Protein AF-A0A7S2AKV3-F1 (afdb_monomer_lite)

Structure (mmCIF, N/CA/C/O backbone):
data_AF-A0A7S2AKV3-F1
#
_entry.id   AF-A0A7S2AKV3-F1
#
loop_
_atom_site.group_PDB
_atom_site.id
_atom_site.type_symbol
_atom_site.label_atom_id
_atom_site.label_alt_id
_atom_site.label_comp_id
_atom_site.label_asym_id
_atom_site.label_entity_id
_atom_site.label_seq_id
_atom_site.pdbx_PDB_ins_code
_atom_site.Cartn_x
_atom_site.Cartn_y
_atom_site.Cartn_z
_atom_site.occupancy
_atom_site.B_iso_or_equiv
_atom_site.auth_seq_id
_atom_site.auth_comp_id
_atom_site.auth_asym_id
_atom_site.auth_atom_id
_atom_site.pdbx_PDB_model_num
ATOM 1 N N . GLY A 1 1 ? -30.393 -14.200 12.959 1.00 29.83 1 GLY A N 1
ATOM 2 C CA . GLY A 1 1 ? -29.535 -14.278 11.764 1.00 29.83 1 GLY A CA 1
ATOM 3 C C . GLY A 1 1 ? -29.303 -12.855 11.364 1.00 29.83 1 GLY A C 1
ATOM 4 O O . GLY A 1 1 ? -30.108 -12.292 10.634 1.00 29.83 1 GLY A O 1
ATOM 5 N N . ASP A 1 2 ? -28.315 -12.241 11.998 1.00 27.44 2 ASP A N 1
ATOM 6 C CA . ASP A 1 2 ? -28.336 -10.799 12.207 1.00 27.44 2 ASP A CA 1
ATOM 7 C C . ASP A 1 2 ? -27.521 -10.150 11.097 1.00 27.44 2 ASP A C 1
ATOM 9 O O . ASP A 1 2 ? -26.295 -10.079 11.138 1.00 27.44 2 ASP A O 1
ATOM 13 N N . GLY A 1 3 ? -28.226 -9.769 10.034 1.00 29.19 3 GLY A N 1
ATOM 14 C CA . GLY A 1 3 ? -27.645 -9.025 8.929 1.00 29.19 3 GLY A CA 1
ATOM 15 C C . GLY A 1 3 ? -27.226 -7.636 9.400 1.00 29.19 3 GLY A C 1
ATOM 16 O O . GLY A 1 3 ? -28.046 -6.863 9.894 1.00 29.19 3 GLY A O 1
ATOM 17 N N . PHE A 1 4 ? -25.949 -7.306 9.221 1.00 36.12 4 PHE A N 1
ATOM 18 C CA . PHE A 1 4 ? -25.453 -5.950 9.422 1.00 36.12 4 PHE A CA 1
ATOM 19 C C . PHE A 1 4 ? -25.956 -5.057 8.286 1.00 36.12 4 PHE A C 1
ATOM 21 O O . PHE A 1 4 ? -25.618 -5.265 7.119 1.00 36.12 4 PHE A O 1
ATOM 28 N N . PHE A 1 5 ? -26.762 -4.052 8.624 1.00 37.47 5 PHE A N 1
ATOM 29 C CA . PHE A 1 5 ? -27.163 -3.019 7.676 1.00 37.47 5 PHE A CA 1
ATOM 30 C C . PHE A 1 5 ? -26.009 -2.039 7.488 1.00 37.47 5 PHE A C 1
ATOM 32 O O . PHE A 1 5 ? -25.690 -1.248 8.375 1.00 37.47 5 PHE A O 1
ATOM 39 N N . LEU A 1 6 ? -25.369 -2.100 6.319 1.00 41.84 6 LEU A N 1
ATOM 40 C CA . LEU A 1 6 ? -24.382 -1.104 5.932 1.00 41.84 6 LEU A CA 1
ATOM 41 C C . LEU A 1 6 ? -25.087 0.224 5.609 1.00 41.84 6 LEU A C 1
ATOM 43 O O . LEU A 1 6 ? -26.059 0.234 4.850 1.00 41.84 6 LEU A O 1
ATOM 47 N N . PRO A 1 7 ? -24.591 1.356 6.125 1.00 46.69 7 PRO A N 1
ATOM 48 C CA . PRO A 1 7 ? -25.111 2.675 5.787 1.00 46.69 7 PRO A CA 1
ATOM 49 C C . PRO A 1 7 ? -25.033 2.937 4.281 1.00 46.69 7 PRO A C 1
ATOM 51 O O . PRO A 1 7 ? -24.057 2.564 3.625 1.00 46.69 7 PRO A O 1
ATOM 54 N N . HIS A 1 8 ? -26.031 3.637 3.738 1.00 41.16 8 HIS A N 1
ATOM 55 C CA . HIS A 1 8 ? -26.128 3.953 2.307 1.00 41.16 8 HIS A CA 1
ATOM 56 C C . HIS A 1 8 ? -24.866 4.612 1.731 1.00 41.16 8 HIS A C 1
ATOM 58 O O . HIS A 1 8 ? -24.513 4.344 0.587 1.00 41.16 8 HIS A O 1
ATOM 64 N N . THR A 1 9 ? -24.144 5.405 2.523 1.00 42.03 9 THR A N 1
ATOM 65 C CA . THR A 1 9 ? -22.866 6.020 2.135 1.00 42.03 9 THR A CA 1
ATOM 66 C C . THR A 1 9 ? -21.779 4.977 1.878 1.00 42.03 9 THR A C 1
ATOM 68 O O . THR A 1 9 ? -21.017 5.098 0.927 1.00 42.03 9 THR A O 1
ATOM 71 N N . LEU A 1 10 ? -21.730 3.916 2.687 1.00 46.97 10 LEU A N 1
ATOM 72 C CA . LEU A 1 10 ? -20.757 2.834 2.551 1.00 46.97 10 LEU A CA 1
ATOM 73 C C . LEU A 1 10 ? -21.112 1.927 1.368 1.00 46.97 10 LEU A C 1
ATOM 75 O O . LEU A 1 10 ? -20.237 1.544 0.599 1.00 46.97 10 LEU A O 1
ATOM 79 N N . LEU A 1 11 ? -22.407 1.691 1.137 1.00 50.41 11 LEU A N 1
ATOM 80 C CA . LEU A 1 11 ? -22.891 1.044 -0.086 1.00 50.41 11 LEU A CA 1
ATOM 81 C C . LEU A 1 11 ? -22.591 1.875 -1.338 1.00 50.41 11 LEU A C 1
ATOM 83 O O . LEU A 1 11 ? -22.220 1.307 -2.358 1.00 50.41 11 LEU A O 1
ATOM 87 N N . ALA A 1 12 ? -22.705 3.202 -1.273 1.00 46.72 12 ALA A N 1
ATOM 88 C CA . ALA A 1 12 ? -22.347 4.089 -2.376 1.00 46.72 12 ALA A CA 1
ATOM 89 C C . ALA A 1 12 ? -20.839 4.041 -2.679 1.00 46.72 12 ALA A C 1
ATOM 91 O O . ALA A 1 12 ? -20.464 3.963 -3.843 1.00 46.72 12 ALA A O 1
ATOM 92 N N . ILE A 1 13 ? -19.979 3.987 -1.655 1.00 48.53 13 ILE A N 1
ATOM 93 C CA . ILE A 1 13 ? -18.521 3.806 -1.809 1.00 48.53 13 ILE A CA 1
ATOM 94 C C . ILE A 1 13 ? -18.192 2.457 -2.453 1.00 48.53 13 ILE A C 1
ATOM 96 O O . ILE A 1 13 ? -17.358 2.387 -3.353 1.00 48.53 13 ILE A O 1
ATOM 100 N N . LEU A 1 14 ? -18.874 1.389 -2.033 1.00 48.50 14 LEU A N 1
ATOM 101 C CA . LEU A 1 14 ? -18.713 0.060 -2.623 1.00 48.50 14 LEU A CA 1
ATOM 102 C C . LEU A 1 14 ? -19.221 -0.001 -4.079 1.00 48.50 14 LEU A C 1
ATOM 104 O O . LEU A 1 14 ? -18.640 -0.729 -4.888 1.00 48.50 14 LEU A O 1
ATOM 108 N N . ARG A 1 15 ? -20.265 0.778 -4.415 1.00 48.47 15 ARG A N 1
ATOM 109 C CA . ARG A 1 15 ? -20.930 0.828 -5.733 1.00 48.47 15 ARG A CA 1
ATOM 110 C C . ARG A 1 15 ? -20.316 1.809 -6.738 1.00 48.47 15 ARG A C 1
ATOM 112 O O . ARG A 1 15 ? -20.500 1.594 -7.929 1.00 48.47 15 ARG A O 1
ATOM 119 N N . ALA A 1 16 ? -19.583 2.841 -6.317 1.00 43.75 16 ALA A N 1
ATOM 120 C CA . ALA A 1 16 ? -19.085 3.910 -7.198 1.00 43.75 16 ALA A CA 1
ATOM 121 C C . ALA A 1 16 ? -18.021 3.482 -8.238 1.00 43.75 16 ALA A C 1
ATOM 123 O O . ALA A 1 16 ? -17.592 4.303 -9.038 1.00 43.75 16 ALA A O 1
ATOM 124 N N . GLU A 1 17 ? -17.604 2.213 -8.270 1.00 43.56 17 GLU A N 1
ATOM 125 C CA . GLU A 1 17 ? -16.807 1.642 -9.373 1.00 43.56 17 GLU A CA 1
ATOM 126 C C . GLU A 1 17 ? -17.568 0.545 -10.151 1.00 43.56 17 GLU A C 1
ATOM 128 O O . GLU A 1 17 ? -16.967 -0.185 -10.932 1.00 43.56 17 GLU A O 1
ATOM 133 N N . SER A 1 18 ? -18.886 0.411 -9.961 1.00 39.69 18 SER A N 1
ATOM 134 C CA . SER A 1 18 ? -19.754 -0.472 -10.754 1.00 39.69 18 SER A CA 1
ATOM 135 C C . SER A 1 18 ? -20.284 0.240 -12.004 1.00 39.69 18 SER A C 1
ATOM 137 O O . SER A 1 18 ? -21.472 0.181 -12.307 1.00 39.69 18 SER A O 1
ATOM 139 N N . GLU A 1 19 ? -19.415 0.898 -12.769 1.00 36.44 19 GLU A N 1
ATOM 140 C CA . GLU A 1 19 ? -19.727 1.278 -14.155 1.00 36.44 19 GLU A CA 1
ATOM 141 C C . GLU A 1 19 ? -19.485 0.084 -15.092 1.00 36.44 19 GLU A C 1
ATOM 143 O O . GLU A 1 19 ? -18.739 0.158 -16.061 1.00 36.44 19 GLU A O 1
ATOM 148 N N . CYS A 1 20 ? -20.084 -1.065 -14.773 1.00 32.03 20 CYS A N 1
ATOM 149 C CA . CYS A 1 20 ? -20.362 -2.122 -15.742 1.00 32.03 20 CYS A CA 1
ATOM 150 C C . CYS A 1 20 ? -21.344 -3.125 -15.133 1.00 32.03 20 CYS A C 1
ATOM 152 O O . CYS A 1 20 ? -20.959 -4.191 -14.666 1.00 32.03 20 CYS A O 1
ATOM 154 N N . THR A 1 21 ? -22.606 -2.720 -15.035 1.00 29.53 21 THR A N 1
ATOM 155 C CA . THR A 1 21 ? -23.819 -3.492 -15.366 1.00 29.53 21 THR A CA 1
ATOM 156 C C . THR A 1 21 ? -24.993 -2.801 -14.691 1.00 29.53 21 THR A C 1
ATOM 158 O O . THR A 1 21 ? -25.047 -2.632 -13.474 1.00 29.53 21 THR A O 1
ATOM 161 N N . ALA A 1 22 ? -25.903 -2.311 -15.528 1.00 36.09 22 ALA A N 1
ATOM 162 C CA . ALA A 1 22 ? -27.202 -1.866 -15.081 1.00 36.09 22 ALA A CA 1
ATOM 163 C C . ALA A 1 22 ? -27.956 -3.055 -14.472 1.00 36.09 22 ALA A C 1
ATOM 165 O O . ALA A 1 22 ? -27.810 -4.187 -14.929 1.00 36.09 22 ALA A O 1
ATOM 166 N N . ASP A 1 23 ? -28.799 -2.733 -13.496 1.00 33.84 23 ASP A N 1
ATOM 167 C CA . ASP A 1 23 ? -29.878 -3.578 -12.993 1.00 33.84 23 ASP A CA 1
ATOM 168 C C . ASP A 1 23 ? -29.507 -4.637 -11.939 1.00 33.84 23 ASP A C 1
ATOM 170 O O . ASP A 1 23 ? -29.510 -5.840 -12.170 1.00 33.84 23 ASP A O 1
ATOM 174 N N . ALA A 1 24 ? -29.247 -4.171 -10.715 1.00 33.16 24 ALA A N 1
ATOM 175 C CA . ALA A 1 24 ? -29.695 -4.872 -9.515 1.00 33.16 24 ALA A CA 1
ATOM 176 C C . ALA A 1 24 ? -29.670 -3.914 -8.320 1.00 33.16 24 ALA A C 1
ATOM 178 O O . ALA A 1 24 ? -28.612 -3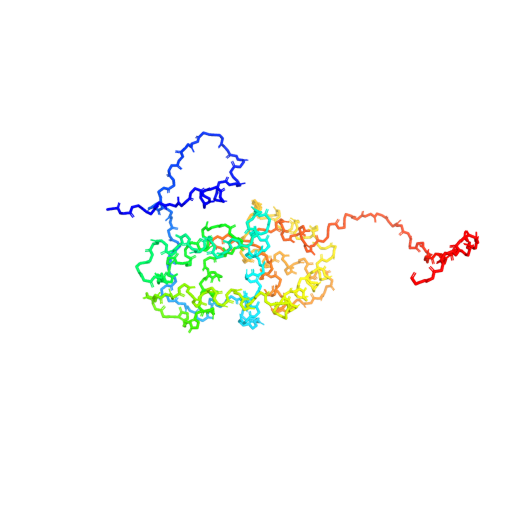.527 -7.815 1.00 33.16 24 ALA A O 1
ATOM 179 N N . ALA A 1 25 ? -30.847 -3.582 -7.793 1.00 32.16 25 ALA A N 1
ATOM 180 C CA . ALA A 1 25 ? -31.001 -3.081 -6.433 1.00 32.16 25 ALA A CA 1
ATOM 181 C C . ALA A 1 25 ? -30.651 -4.202 -5.430 1.00 32.16 25 ALA A C 1
ATOM 183 O O . ALA A 1 25 ? -31.495 -4.695 -4.689 1.00 32.16 25 ALA A O 1
ATOM 184 N N . ALA A 1 26 ? -29.393 -4.643 -5.416 1.00 36.47 26 ALA A N 1
ATOM 185 C CA . ALA A 1 26 ? -28.932 -5.688 -4.523 1.00 36.47 26 ALA A CA 1
ATOM 186 C C . ALA A 1 26 ? -28.743 -5.092 -3.126 1.00 36.47 26 ALA A C 1
ATOM 188 O O . ALA A 1 26 ? -27.851 -4.266 -2.885 1.00 36.47 26 ALA A O 1
ATOM 189 N N . ARG A 1 27 ? -29.608 -5.510 -2.197 1.00 33.44 27 ARG A N 1
ATOM 190 C CA . ARG A 1 27 ? -29.296 -5.544 -0.767 1.00 33.44 27 ARG A CA 1
ATOM 191 C C . ARG A 1 27 ? -27.952 -6.260 -0.630 1.00 33.44 27 ARG A C 1
ATOM 193 O O . ARG A 1 27 ? -27.885 -7.466 -0.832 1.00 33.44 27 ARG A O 1
ATOM 200 N N . VAL A 1 28 ? -26.884 -5.528 -0.322 1.00 36.12 28 VAL A N 1
ATOM 201 C CA . VAL A 1 28 ? -25.616 -6.151 0.068 1.00 36.12 28 VAL A CA 1
ATOM 202 C C . VAL A 1 28 ? -25.832 -6.662 1.484 1.00 36.12 28 VAL A C 1
ATOM 204 O O . VAL A 1 28 ? -25.652 -5.936 2.459 1.00 36.12 28 VAL A O 1
ATOM 207 N N . ILE A 1 29 ? -26.323 -7.892 1.590 1.00 32.22 29 ILE A N 1
ATOM 208 C CA . ILE A 1 29 ? -26.327 -8.611 2.853 1.00 32.22 29 ILE A CA 1
ATOM 209 C C . ILE A 1 29 ? -24.871 -9.033 3.072 1.00 32.22 29 ILE A C 1
ATOM 211 O O . ILE A 1 29 ? -24.321 -9.819 2.307 1.00 32.22 29 ILE A O 1
ATOM 215 N N . VAL A 1 30 ? -24.226 -8.481 4.102 1.00 37.44 30 VAL A N 1
ATOM 216 C CA . VAL A 1 30 ? -22.821 -8.763 4.472 1.00 37.44 30 VAL A CA 1
ATOM 217 C C . VAL A 1 30 ? -22.590 -10.249 4.820 1.00 37.44 30 VAL A C 1
ATOM 219 O O . VAL A 1 30 ? -21.461 -10.667 5.038 1.00 37.44 30 VAL A O 1
ATOM 222 N N . THR A 1 31 ? -23.638 -11.077 4.837 1.00 33.28 31 THR A N 1
ATOM 223 C CA . THR A 1 31 ? -23.572 -12.502 5.183 1.00 33.28 31 THR A CA 1
ATOM 224 C C . THR A 1 31 ? -22.896 -13.382 4.132 1.00 33.28 31 THR A C 1
ATOM 226 O O . THR A 1 31 ? -22.475 -14.475 4.489 1.00 33.28 31 THR A O 1
ATOM 229 N N . GLU A 1 32 ? -22.765 -12.938 2.876 1.00 32.22 32 GLU A N 1
ATOM 230 C CA . GLU A 1 32 ? -22.164 -13.753 1.799 1.00 32.22 32 GLU A CA 1
ATOM 231 C C . GLU A 1 32 ? -20.870 -13.181 1.214 1.00 32.22 32 GLU A C 1
ATOM 233 O O . GLU A 1 32 ? -20.302 -13.748 0.281 1.00 32.22 32 GLU A O 1
ATOM 238 N N . LEU A 1 33 ? -20.353 -12.081 1.769 1.00 39.38 33 LEU A N 1
ATOM 239 C CA . LEU A 1 33 ? -18.980 -11.696 1.464 1.00 39.38 33 LEU A CA 1
ATOM 240 C C . LEU A 1 33 ? -18.076 -12.766 2.081 1.00 39.38 33 LEU A C 1
ATOM 242 O O . LEU A 1 33 ? -18.148 -12.946 3.299 1.00 39.38 33 LEU A O 1
ATOM 246 N N . PRO A 1 34 ? -17.247 -13.483 1.294 1.00 39.03 34 PRO A N 1
ATOM 247 C CA . PRO A 1 34 ? -16.261 -14.382 1.863 1.00 39.03 34 PRO A CA 1
ATOM 248 C C . PRO A 1 34 ? -15.371 -13.524 2.754 1.00 39.03 34 PRO A C 1
ATOM 250 O O . PRO A 1 34 ? -14.534 -12.763 2.264 1.00 39.03 34 PRO A O 1
ATOM 253 N N . LEU A 1 35 ? -15.615 -13.578 4.068 1.00 43.16 35 LEU A N 1
ATOM 254 C CA . LEU A 1 35 ? -14.760 -12.901 5.020 1.00 43.16 35 LEU A CA 1
ATOM 255 C C . LEU A 1 35 ? -13.359 -13.452 4.759 1.00 43.16 35 LEU A C 1
ATOM 257 O O . LEU A 1 35 ? -13.196 -14.681 4.747 1.00 43.16 35 LEU A O 1
ATOM 261 N N . PRO A 1 36 ? -12.361 -12.588 4.505 1.00 46.12 36 PRO A N 1
ATOM 262 C CA . PRO A 1 36 ? -10.995 -13.060 4.408 1.00 46.12 36 PRO A CA 1
ATOM 263 C C . PRO A 1 36 ? -10.723 -13.861 5.679 1.00 46.12 36 PRO A C 1
ATOM 265 O O . PRO A 1 36 ? -11.016 -13.388 6.781 1.00 46.12 36 PRO A O 1
ATOM 268 N N . LYS A 1 37 ? -10.268 -15.112 5.519 1.00 49.81 37 LYS A N 1
ATOM 269 C CA . LYS A 1 37 ? -9.957 -15.975 6.661 1.00 49.81 37 LYS A CA 1
ATOM 270 C C . LYS A 1 37 ? -9.061 -15.165 7.585 1.00 49.81 37 LYS A C 1
ATOM 272 O O . LYS A 1 37 ? -8.001 -14.708 7.162 1.00 49.81 37 LYS A O 1
ATOM 277 N N . SER A 1 38 ? -9.531 -14.942 8.812 1.00 44.62 38 SER A N 1
ATOM 278 C CA . SER A 1 38 ? -8.739 -14.260 9.828 1.00 44.62 38 SER A CA 1
ATOM 279 C C . SER A 1 38 ? -7.383 -14.971 9.888 1.00 44.62 38 SER A C 1
ATOM 281 O O . SER A 1 38 ? -7.392 -16.203 9.975 1.00 44.62 38 SER A O 1
ATOM 283 N N . PRO A 1 39 ? -6.243 -14.264 9.801 1.00 45.78 39 PRO A N 1
ATOM 284 C CA . PRO A 1 39 ? -4.934 -14.899 9.882 1.00 45.78 39 PRO A CA 1
ATOM 285 C C . PRO A 1 39 ? -4.765 -15.435 11.308 1.00 45.78 39 PRO A C 1
ATOM 287 O O . PRO A 1 39 ? -4.348 -14.725 12.217 1.00 45.78 39 PRO A O 1
ATOM 290 N N . SER A 1 40 ? -5.196 -16.675 11.544 1.00 42.16 40 SER A N 1
ATOM 291 C CA . SER A 1 40 ? -5.247 -17.294 12.873 1.00 42.16 40 SER A CA 1
ATOM 292 C C . SER A 1 40 ? -3.873 -17.734 13.381 1.00 42.16 40 SER A C 1
ATOM 294 O O . SER A 1 40 ? -3.755 -18.186 14.513 1.00 42.16 40 SER A O 1
ATOM 296 N N . SER A 1 41 ? -2.830 -17.593 12.568 1.00 45.66 41 SER A N 1
ATOM 297 C CA . SER A 1 41 ? -1.443 -17.830 12.946 1.00 45.66 41 SER A CA 1
ATOM 298 C C . SER A 1 41 ? -0.562 -17.103 11.938 1.00 45.66 41 SER A C 1
ATOM 300 O O . SER A 1 41 ? -0.434 -17.549 10.803 1.00 45.66 41 SER A O 1
ATOM 302 N N . ARG A 1 42 ? -0.036 -15.937 12.319 1.00 49.16 42 ARG A N 1
ATOM 303 C CA . ARG A 1 42 ? 0.872 -15.168 11.466 1.00 49.16 42 ARG A CA 1
ATOM 304 C C . ARG A 1 42 ? 2.261 -15.786 11.612 1.00 49.16 42 ARG A C 1
ATOM 306 O O . ARG A 1 42 ? 2.897 -15.612 12.653 1.00 49.16 42 ARG A O 1
ATOM 313 N N . GLU A 1 43 ? 2.715 -16.539 10.614 1.00 47.06 43 GLU A N 1
ATOM 314 C CA . GLU A 1 43 ? 4.118 -16.957 10.551 1.00 47.06 43 GLU A CA 1
ATOM 315 C C . GLU A 1 43 ? 5.014 -15.704 10.400 1.00 47.06 43 GLU A C 1
ATOM 317 O O . GLU A 1 43 ? 4.600 -14.721 9.776 1.00 47.06 43 GLU A O 1
ATOM 322 N N . PRO A 1 44 ? 6.252 -15.691 10.931 1.00 42.53 44 PRO A N 1
ATOM 323 C CA . PRO A 1 44 ? 7.184 -14.559 10.796 1.00 42.53 44 PRO A CA 1
ATOM 324 C C . PRO A 1 44 ? 7.450 -14.120 9.341 1.00 42.53 44 PRO A C 1
ATOM 326 O O . PRO A 1 44 ? 7.882 -12.996 9.094 1.00 42.53 44 PRO A O 1
ATOM 329 N N . SER A 1 45 ? 7.176 -15.000 8.379 1.00 45.59 45 SER A N 1
ATOM 330 C CA . SER A 1 45 ? 7.251 -14.801 6.929 1.00 45.59 45 SER A CA 1
ATOM 331 C C . SER A 1 45 ? 6.115 -13.948 6.333 1.00 45.59 45 SER A C 1
ATOM 333 O O . SER A 1 45 ? 6.189 -13.600 5.158 1.00 45.59 45 SER A O 1
ATOM 335 N N . GLU A 1 46 ? 5.102 -13.548 7.113 1.00 67.00 46 GLU A N 1
ATOM 336 C CA . GLU A 1 46 ? 3.960 -12.719 6.667 1.00 67.00 46 GLU A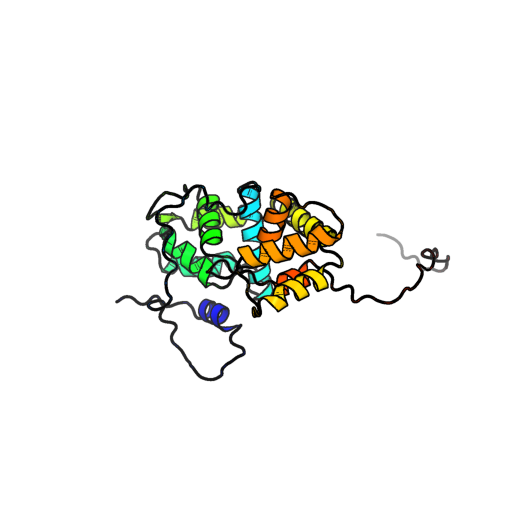 CA 1
ATOM 337 C C . GLU A 1 46 ? 4.090 -11.220 7.021 1.00 67.00 46 GLU A C 1
ATOM 339 O O . GLU A 1 46 ? 3.108 -10.459 7.012 1.00 67.00 46 GLU A O 1
ATOM 344 N N . LEU A 1 47 ? 5.300 -10.772 7.369 1.00 74.56 47 LEU A N 1
ATOM 345 C CA . LEU A 1 47 ? 5.575 -9.354 7.580 1.00 74.56 47 LEU A CA 1
ATOM 346 C C . LEU A 1 47 ? 5.442 -8.588 6.262 1.00 74.56 47 LEU A C 1
ATOM 348 O O . LEU A 1 47 ? 6.051 -8.926 5.248 1.00 74.56 47 LEU A O 1
ATOM 352 N N . ILE A 1 48 ? 4.653 -7.519 6.293 1.00 85.00 48 ILE A N 1
ATOM 353 C CA . ILE A 1 48 ? 4.484 -6.627 5.150 1.00 85.00 48 ILE A CA 1
ATOM 354 C C . ILE A 1 48 ? 5.736 -5.775 5.047 1.00 85.00 48 ILE A C 1
ATOM 356 O O . ILE A 1 48 ? 6.047 -5.047 5.988 1.00 85.00 48 ILE A O 1
ATOM 360 N N . ALA A 1 49 ? 6.409 -5.844 3.897 1.00 86.62 49 ALA A N 1
ATOM 361 C CA . ALA A 1 49 ? 7.604 -5.055 3.618 1.00 86.62 49 ALA A CA 1
ATOM 362 C C . ALA A 1 49 ? 8.676 -5.202 4.723 1.00 86.62 49 ALA A C 1
ATOM 364 O O . ALA A 1 49 ? 8.981 -4.231 5.418 1.00 86.62 49 ALA A O 1
ATOM 365 N N . PRO A 1 50 ? 9.239 -6.410 4.925 1.00 87.44 50 PRO A N 1
ATOM 366 C CA . PRO A 1 50 ? 10.109 -6.723 6.062 1.00 87.44 50 PRO A CA 1
ATOM 367 C C . PRO A 1 50 ? 11.370 -5.852 6.147 1.00 87.44 50 PRO A C 1
ATOM 369 O O . PRO A 1 50 ? 11.940 -5.707 7.227 1.00 87.44 50 PRO A O 1
ATOM 372 N N . ALA A 1 51 ? 11.812 -5.252 5.037 1.00 90.44 51 ALA A N 1
ATOM 373 C CA . ALA A 1 51 ? 12.950 -4.335 5.021 1.00 90.44 51 ALA A CA 1
ATOM 374 C C . ALA A 1 51 ? 12.584 -2.879 5.391 1.00 90.44 51 ALA A C 1
ATOM 376 O O . ALA A 1 51 ? 13.446 -1.994 5.360 1.00 90.44 51 ALA A O 1
ATOM 377 N N . VAL A 1 52 ? 11.319 -2.601 5.725 1.00 91.69 52 VAL A N 1
ATOM 378 C CA . VAL A 1 52 ? 10.803 -1.262 6.033 1.00 91.69 52 VAL A CA 1
ATOM 379 C C . VAL A 1 52 ? 10.393 -1.176 7.508 1.00 91.69 52 VAL A C 1
ATOM 381 O O . VAL A 1 52 ? 9.706 -2.065 8.010 1.00 91.69 52 VAL A O 1
ATOM 384 N N . PRO A 1 53 ? 10.771 -0.104 8.233 1.00 91.62 53 PRO A N 1
ATOM 385 C CA . PRO A 1 53 ? 10.318 0.095 9.605 1.00 91.62 53 PRO A CA 1
ATOM 386 C C . PRO A 1 53 ? 8.787 0.102 9.704 1.00 91.62 53 PRO A C 1
ATOM 388 O O . PRO A 1 53 ? 8.121 0.799 8.941 1.00 91.62 53 PRO A O 1
ATOM 391 N N . ARG A 1 54 ? 8.230 -0.615 10.688 1.00 88.94 54 ARG A N 1
ATOM 392 C CA . ARG A 1 54 ? 6.771 -0.719 10.894 1.00 88.94 54 ARG A CA 1
ATOM 393 C C . ARG A 1 54 ? 6.033 0.630 10.972 1.00 88.94 54 ARG A C 1
ATOM 395 O O . ARG A 1 54 ? 4.962 0.707 10.376 1.00 88.94 54 ARG A O 1
ATOM 402 N N . PRO A 1 55 ? 6.572 1.688 11.621 1.00 89.44 55 PRO A N 1
ATOM 403 C CA . PRO A 1 55 ? 5.947 3.012 11.584 1.00 89.44 55 PRO A CA 1
ATOM 404 C C . PRO A 1 55 ? 5.718 3.508 10.155 1.00 89.44 55 PRO A C 1
ATOM 406 O O . PRO A 1 55 ? 4.598 3.824 9.776 1.00 89.44 55 PRO A O 1
ATOM 409 N N . LEU A 1 56 ? 6.751 3.412 9.316 1.00 90.62 56 LEU A N 1
ATOM 410 C CA . LEU A 1 56 ? 6.695 3.852 7.926 1.00 90.62 56 LEU A CA 1
ATOM 411 C C . LEU A 1 56 ? 5.737 3.003 7.073 1.00 90.62 56 LEU A C 1
ATOM 413 O O . LEU A 1 56 ? 5.107 3.522 6.152 1.00 90.62 56 LEU A O 1
ATOM 417 N N . VAL A 1 57 ? 5.591 1.708 7.382 1.00 92.31 57 VAL A N 1
ATOM 418 C CA . VAL A 1 57 ? 4.566 0.844 6.766 1.00 92.31 57 VAL A CA 1
ATOM 419 C C . VAL A 1 57 ? 3.166 1.372 7.085 1.00 92.31 57 VAL A C 1
ATOM 421 O O . VAL A 1 57 ? 2.357 1.554 6.172 1.00 92.31 57 VAL A O 1
ATOM 424 N N . ALA A 1 58 ? 2.882 1.655 8.359 1.00 90.62 58 ALA A N 1
ATOM 425 C CA . ALA A 1 58 ? 1.591 2.184 8.786 1.00 90.62 58 ALA A CA 1
ATOM 426 C C . ALA A 1 58 ? 1.297 3.558 8.161 1.00 90.62 58 ALA A C 1
ATOM 428 O O . ALA A 1 58 ? 0.196 3.767 7.646 1.00 90.62 58 ALA A O 1
ATOM 429 N N . ASP A 1 59 ? 2.290 4.447 8.115 1.00 89.88 59 ASP A N 1
ATOM 430 C CA . ASP A 1 59 ? 2.160 5.776 7.512 1.00 89.88 59 ASP A CA 1
ATOM 431 C C . ASP A 1 59 ? 1.876 5.687 6.007 1.00 89.88 59 ASP A C 1
ATOM 433 O O . ASP A 1 59 ? 0.995 6.378 5.492 1.00 89.88 59 ASP A O 1
ATOM 437 N N . ALA A 1 60 ? 2.545 4.779 5.287 1.00 91.25 60 ALA A N 1
ATOM 438 C CA . ALA A 1 60 ? 2.292 4.546 3.864 1.00 91.25 60 ALA A CA 1
ATOM 439 C C . ALA A 1 60 ? 0.885 3.971 3.595 1.00 91.25 60 ALA A C 1
ATOM 441 O O . ALA A 1 60 ? 0.237 4.334 2.608 1.00 91.25 60 ALA A O 1
ATOM 442 N N . ILE A 1 61 ? 0.382 3.091 4.468 1.00 92.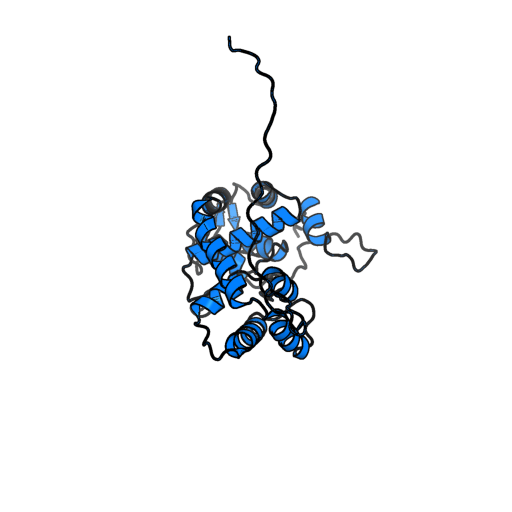50 61 ILE A N 1
ATOM 443 C CA . ILE A 1 61 ? -0.994 2.570 4.398 1.00 92.50 61 ILE A CA 1
ATOM 444 C C . ILE A 1 61 ? -1.998 3.707 4.647 1.00 92.50 61 ILE A C 1
ATOM 446 O O . ILE A 1 61 ? -2.917 3.901 3.849 1.00 92.50 61 ILE A O 1
ATOM 450 N N . LEU A 1 62 ? -1.805 4.507 5.698 1.00 88.06 62 LEU A N 1
ATOM 451 C CA . LEU A 1 62 ? -2.672 5.643 6.034 1.00 88.06 62 LEU A CA 1
ATOM 452 C C . LEU A 1 62 ? -2.678 6.717 4.948 1.00 88.06 62 LEU A C 1
ATOM 454 O O . LEU A 1 62 ? -3.730 7.268 4.628 1.00 88.06 62 LEU A O 1
ATOM 458 N N . ALA A 1 63 ? -1.524 6.980 4.343 1.00 86.69 63 ALA A N 1
ATOM 459 C CA . ALA A 1 63 ? -1.396 7.862 3.196 1.00 86.69 63 ALA A CA 1
ATOM 460 C C . ALA A 1 63 ? -2.285 7.415 2.028 1.00 86.69 63 ALA A C 1
ATOM 462 O O . ALA A 1 63 ? -3.034 8.225 1.483 1.00 86.69 63 ALA A O 1
ATOM 463 N N . ARG A 1 64 ? -2.257 6.122 1.673 1.00 87.50 64 ARG A N 1
ATOM 464 C CA . ARG A 1 64 ? -3.120 5.567 0.613 1.00 87.50 64 ARG A CA 1
ATOM 465 C C . ARG A 1 64 ? -4.601 5.667 0.972 1.00 87.50 64 ARG A C 1
ATOM 467 O O . ARG A 1 64 ? -5.392 6.112 0.142 1.00 87.50 64 ARG A O 1
ATOM 474 N N . LEU A 1 65 ? -4.965 5.334 2.213 1.00 84.12 65 LEU A N 1
ATOM 475 C CA . LEU A 1 65 ? -6.337 5.486 2.708 1.00 84.12 65 LEU A CA 1
ATOM 476 C C . LEU A 1 65 ? -6.834 6.929 2.538 1.00 84.12 65 LEU A C 1
ATOM 478 O O . LEU A 1 65 ? -7.924 7.155 2.013 1.00 84.12 65 LEU A O 1
ATOM 482 N N . ARG A 1 66 ? -6.028 7.919 2.937 1.00 79.44 66 ARG A N 1
ATOM 483 C CA . ARG A 1 66 ? -6.377 9.343 2.818 1.00 79.44 66 ARG A CA 1
ATOM 484 C C . ARG A 1 66 ? -6.499 9.805 1.379 1.00 79.44 66 ARG A C 1
ATOM 486 O O . ARG A 1 66 ? -7.471 10.492 1.064 1.00 79.44 66 ARG A O 1
ATOM 493 N N . ASP A 1 67 ? -5.559 9.429 0.519 1.00 79.50 67 ASP A N 1
ATOM 494 C CA . ASP A 1 67 ? -5.608 9.767 -0.905 1.00 79.50 67 ASP A CA 1
ATOM 495 C C . ASP A 1 67 ? -6.883 9.207 -1.543 1.00 79.50 67 ASP A C 1
ATOM 497 O O . ASP A 1 67 ? -7.552 9.889 -2.323 1.00 79.50 67 ASP A O 1
ATOM 501 N N . ARG A 1 68 ? -7.282 7.989 -1.157 1.00 77.94 68 ARG A N 1
ATOM 502 C CA . ARG A 1 68 ? -8.483 7.346 -1.689 1.00 77.94 68 ARG A CA 1
ATOM 503 C C . ARG A 1 68 ? -9.774 7.980 -1.184 1.00 77.94 68 ARG A C 1
ATOM 505 O O . ARG A 1 68 ? -10.683 8.216 -1.977 1.00 77.94 68 ARG A O 1
ATOM 512 N N . LEU A 1 69 ? -9.851 8.304 0.103 1.00 74.44 69 LEU A N 1
ATOM 513 C CA . LEU A 1 69 ? -10.996 9.019 0.680 1.00 74.44 69 LEU A CA 1
ATOM 514 C C . LEU A 1 69 ? -11.129 10.425 0.102 1.00 74.44 69 LEU A C 1
ATOM 516 O O . LEU A 1 69 ? -12.237 10.880 -0.174 1.00 74.44 69 LEU A O 1
ATOM 520 N N . SER A 1 70 ? -9.996 11.081 -0.134 1.00 73.50 70 SER A N 1
ATOM 521 C CA . SER A 1 70 ? -9.930 12.373 -0.808 1.00 73.50 70 SER A CA 1
ATOM 522 C C . SER A 1 70 ? -10.455 12.278 -2.238 1.00 73.50 70 SER A C 1
ATOM 524 O O . SER A 1 70 ? -11.341 13.030 -2.629 1.00 73.50 70 SER A O 1
ATOM 526 N N . PHE A 1 71 ? -9.997 11.284 -3.002 1.00 72.38 71 PHE A N 1
ATOM 527 C CA . PHE A 1 71 ? -10.495 11.022 -4.352 1.00 72.38 71 PHE A CA 1
ATOM 528 C C . PHE A 1 71 ? -12.009 10.748 -4.380 1.00 72.38 71 PHE A C 1
ATOM 530 O O . PHE A 1 71 ? -12.710 11.232 -5.264 1.00 72.38 71 PHE A O 1
ATOM 537 N N . ALA A 1 72 ? -12.531 10.035 -3.380 1.00 67.62 72 ALA A N 1
ATOM 538 C CA . ALA A 1 72 ? -13.961 9.772 -3.223 1.00 67.62 72 ALA A CA 1
ATOM 539 C C . ALA A 1 72 ? -14.777 10.989 -2.732 1.00 67.62 72 ALA A C 1
ATOM 541 O O . ALA A 1 72 ? -15.977 10.858 -2.500 1.00 67.62 72 ALA A O 1
ATOM 542 N N . LYS A 1 73 ? -14.154 12.167 -2.557 1.00 68.94 73 LYS A N 1
ATOM 543 C CA . LYS A 1 73 ? -14.758 13.384 -1.977 1.00 68.94 73 LYS A CA 1
ATOM 544 C C . LYS A 1 73 ? -15.321 13.171 -0.565 1.00 68.94 73 LYS A C 1
ATOM 546 O O . LYS A 1 73 ? -16.252 13.848 -0.138 1.00 68.94 73 LYS A O 1
ATOM 5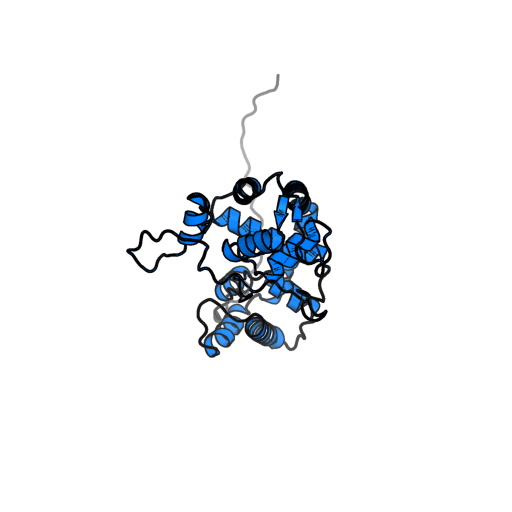51 N N . LEU A 1 74 ? -14.726 12.246 0.184 1.00 64.38 74 LEU A N 1
ATOM 552 C CA . LEU A 1 74 ? -15.053 11.928 1.578 1.00 64.38 74 LEU A CA 1
ATOM 553 C C . LEU A 1 74 ? -14.027 12.539 2.540 1.00 64.38 74 LEU A C 1
ATOM 555 O O . LEU A 1 74 ? -13.707 11.966 3.583 1.00 64.38 74 LEU A O 1
ATOM 559 N N . HIS A 1 75 ? -13.484 13.702 2.176 1.00 57.91 75 HIS A N 1
ATOM 560 C CA . HIS A 1 75 ? -12.538 14.444 3.002 1.00 57.91 75 HIS A CA 1
ATOM 561 C C . HIS A 1 75 ? -13.110 14.669 4.408 1.00 57.91 75 HIS A C 1
ATOM 563 O O . HIS A 1 75 ? -14.276 15.021 4.559 1.00 57.91 75 HIS A O 1
ATOM 569 N N . GLY A 1 76 ? -12.299 14.427 5.441 1.00 53.84 76 GLY A N 1
ATOM 570 C CA . GLY A 1 76 ? -12.721 14.578 6.839 1.00 53.84 76 GLY A CA 1
ATOM 571 C C . GLY A 1 76 ? -13.642 13.472 7.367 1.00 53.84 76 GLY A C 1
ATOM 572 O O . GLY A 1 76 ? -13.924 13.456 8.560 1.00 53.84 76 GLY A O 1
ATOM 573 N N . LYS A 1 77 ? -14.051 12.504 6.532 1.00 59.78 77 LYS A N 1
ATOM 574 C CA . LYS A 1 77 ? -15.018 11.463 6.906 1.00 59.78 77 LYS A CA 1
ATOM 575 C C . LYS A 1 77 ? -14.403 10.140 7.326 1.00 59.78 77 LYS A C 1
ATOM 577 O O . LYS A 1 77 ? -15.155 9.218 7.578 1.00 59.78 77 LYS A O 1
ATOM 582 N N . LEU A 1 78 ? -13.080 9.988 7.433 1.00 58.34 78 LEU A N 1
ATOM 583 C CA . LEU A 1 78 ? -12.517 8.752 8.003 1.00 58.34 78 LEU A CA 1
ATOM 584 C C . LEU A 1 78 ? -13.059 8.495 9.429 1.00 58.34 78 LEU A C 1
ATOM 586 O O . LEU A 1 78 ? -13.480 7.371 9.697 1.00 58.34 78 LEU A O 1
ATOM 590 N N . PRO A 1 79 ? -13.177 9.521 10.301 1.00 53.72 79 PRO A N 1
ATOM 591 C CA . PRO A 1 79 ? -13.901 9.411 11.562 1.00 53.72 79 PRO A CA 1
ATOM 592 C C . PRO A 1 79 ? -15.381 9.043 11.427 1.00 53.72 79 PRO A C 1
ATOM 594 O O . PRO A 1 79 ? -15.884 8.275 12.231 1.00 53.72 79 PRO A O 1
ATOM 597 N N . GLU A 1 80 ? -16.083 9.542 10.410 1.00 55.91 80 GLU A N 1
ATOM 598 C CA . GLU A 1 80 ? -17.507 9.244 10.182 1.00 55.91 80 GLU A CA 1
ATOM 599 C C . GLU A 1 80 ? -17.717 7.836 9.610 1.00 55.91 80 GLU A C 1
ATOM 601 O O . GLU A 1 80 ? -18.593 7.107 10.057 1.00 55.91 80 GLU A O 1
ATOM 606 N N . LEU A 1 81 ? -16.873 7.422 8.664 1.00 58.38 81 LEU A N 1
ATOM 607 C CA . LEU A 1 81 ? -16.856 6.111 8.021 1.00 58.38 81 LEU A CA 1
ATOM 608 C C . LEU A 1 81 ? -16.539 5.032 9.055 1.00 58.38 81 LEU A C 1
ATOM 610 O O . LEU A 1 81 ? -17.149 3.972 9.036 1.00 58.38 81 LEU A O 1
ATOM 614 N N . VAL A 1 82 ? -15.665 5.345 10.014 1.00 56.28 82 VAL A N 1
ATOM 615 C CA . VAL A 1 82 ? -15.399 4.482 11.166 1.00 56.28 82 VAL A CA 1
ATOM 616 C C . VAL A 1 82 ? -16.445 4.648 12.276 1.00 56.28 82 VAL A C 1
ATOM 618 O O . VAL A 1 82 ? -16.735 3.697 12.997 1.00 56.28 82 VAL A O 1
ATOM 621 N N . GLY A 1 83 ? -17.095 5.810 12.383 1.00 53.09 83 GLY A N 1
ATOM 622 C CA . GLY A 1 83 ? -18.195 6.082 13.313 1.00 53.09 83 GLY A CA 1
ATOM 623 C C . GLY A 1 83 ? -19.431 5.249 12.990 1.00 53.09 83 GLY A C 1
ATOM 624 O O . GLY A 1 83 ? -20.103 4.764 13.898 1.00 53.09 83 GLY A O 1
ATOM 625 N N . LEU A 1 84 ? -19.643 4.956 11.705 1.00 55.59 84 LEU A N 1
ATOM 626 C CA . LEU A 1 84 ? -20.590 3.945 11.237 1.00 55.59 84 LEU A CA 1
ATOM 627 C C . LEU A 1 84 ? -20.289 2.546 11.807 1.00 55.59 84 LEU A C 1
ATOM 629 O O . LEU A 1 84 ? -21.217 1.773 12.026 1.00 55.59 84 LEU A O 1
ATOM 633 N N . PHE A 1 85 ? -19.025 2.225 12.107 1.00 55.38 85 PHE A N 1
ATOM 634 C CA . PHE A 1 85 ? -18.636 0.974 12.776 1.00 55.38 85 PHE A CA 1
ATOM 635 C C . PHE A 1 85 ? -18.826 1.033 14.298 1.00 55.38 85 PHE A C 1
ATOM 637 O O . PHE A 1 85 ? -18.994 -0.006 14.930 1.00 55.38 85 PHE A O 1
ATOM 644 N N . GLY A 1 86 ? -18.878 2.235 14.884 1.00 49.84 86 GLY A N 1
ATOM 645 C CA . GLY A 1 86 ? -19.251 2.454 16.285 1.00 49.84 86 GLY A CA 1
ATOM 646 C C . GLY A 1 86 ? -20.710 2.111 16.590 1.00 49.84 86 GLY A C 1
ATOM 647 O O . GLY A 1 86 ? -21.004 1.679 17.698 1.00 49.84 86 GLY A O 1
ATOM 648 N N . ILE A 1 87 ? -21.604 2.199 15.598 1.00 49.91 87 ILE A N 1
ATOM 649 C CA . ILE A 1 87 ? -23.019 1.801 15.729 1.00 49.91 87 ILE A CA 1
ATOM 650 C C . ILE A 1 87 ? -23.157 0.281 15.965 1.00 49.91 87 ILE A C 1
ATOM 652 O O . ILE A 1 87 ? -24.128 -0.168 16.569 1.00 49.91 87 ILE A O 1
ATOM 656 N N . ALA A 1 88 ? -22.169 -0.520 15.548 1.00 46.97 88 ALA A N 1
ATOM 657 C CA . ALA A 1 88 ? -22.170 -1.975 15.714 1.00 46.97 88 ALA A CA 1
ATOM 658 C C . ALA A 1 88 ? -21.550 -2.461 17.042 1.00 46.97 88 ALA A C 1
ATOM 660 O O . ALA A 1 88 ? -21.732 -3.621 17.413 1.00 46.97 88 ALA A O 1
ATOM 661 N N . GLY A 1 89 ? -20.818 -1.604 17.762 1.00 51.22 89 GLY A N 1
ATOM 662 C CA . GLY A 1 89 ? -20.122 -1.962 18.997 1.00 51.22 89 GLY A CA 1
ATOM 663 C C . GLY A 1 89 ? -20.857 -1.464 20.236 1.00 51.22 89 GLY A C 1
ATOM 664 O O . GLY A 1 89 ? -20.898 -0.259 20.484 1.00 51.22 89 GLY A O 1
ATOM 665 N N . ARG A 1 90 ? -21.375 -2.374 21.073 1.00 52.16 90 ARG A N 1
ATOM 666 C CA . ARG A 1 90 ? -21.734 -2.009 22.454 1.00 52.16 90 ARG A CA 1
ATOM 667 C C . ARG A 1 90 ? -20.460 -1.448 23.113 1.00 52.16 90 ARG A C 1
ATOM 669 O O . ARG A 1 90 ? -19.421 -2.097 23.075 1.00 52.16 90 ARG A O 1
ATOM 676 N N . GLU A 1 91 ? -20.526 -0.224 23.641 1.00 63.59 91 GLU A N 1
ATOM 677 C CA . GLU A 1 91 ? -19.434 0.449 24.380 1.00 63.59 91 GLU A CA 1
ATOM 678 C C . GLU A 1 91 ? -18.251 1.001 23.549 1.00 63.59 91 GLU A C 1
ATOM 680 O O . GLU A 1 91 ? -17.190 1.298 24.098 1.00 63.59 91 GLU A O 1
ATOM 685 N N . GLY A 1 92 ? -18.397 1.192 22.230 1.00 70.81 92 GLY A N 1
ATOM 686 C CA . GLY A 1 92 ? -17.344 1.836 21.419 1.00 70.81 92 GLY A CA 1
ATOM 687 C C . GLY A 1 92 ? -16.100 0.965 21.191 1.00 70.81 92 GLY A C 1
ATOM 688 O O . GLY A 1 92 ? -15.014 1.473 20.880 1.00 70.81 92 GLY A O 1
ATOM 689 N N . THR A 1 93 ? -16.262 -0.351 21.332 1.00 77.31 93 THR A N 1
ATOM 690 C CA . THR A 1 93 ? -15.259 -1.361 20.989 1.00 77.31 93 THR A CA 1
ATOM 691 C C . THR A 1 93 ? -15.720 -2.202 19.800 1.00 77.31 93 THR A C 1
ATOM 693 O O . THR A 1 93 ? -16.913 -2.427 19.609 1.00 77.31 93 THR A O 1
ATOM 696 N N . VAL A 1 94 ? -14.775 -2.655 18.975 1.00 78.62 94 VAL A N 1
ATOM 697 C CA . VAL A 1 94 ? -15.030 -3.512 17.807 1.00 78.62 94 VAL A CA 1
ATOM 698 C C . VAL A 1 94 ? -13.987 -4.622 17.779 1.00 78.62 94 VAL A C 1
ATOM 700 O O . VAL A 1 94 ? -12.811 -4.375 18.044 1.00 78.62 94 VAL A O 1
ATOM 703 N N . ARG A 1 95 ? -14.391 -5.855 17.458 1.00 80.31 95 ARG A N 1
ATOM 704 C CA . ARG A 1 95 ? -13.438 -6.962 17.298 1.00 80.31 95 ARG A CA 1
ATOM 705 C C . ARG A 1 95 ? -12.469 -6.666 16.153 1.00 80.31 95 ARG A C 1
ATOM 707 O O . ARG A 1 95 ? -12.878 -6.208 15.085 1.00 80.31 95 ARG A O 1
ATOM 714 N N . ARG A 1 96 ? -11.183 -6.951 16.358 1.00 84.12 96 ARG A N 1
ATOM 715 C CA . ARG A 1 96 ? -10.103 -6.697 15.392 1.00 84.12 96 ARG A CA 1
ATOM 716 C C . ARG A 1 96 ? -10.420 -7.267 14.012 1.00 84.12 96 ARG A C 1
ATOM 718 O O . ARG A 1 96 ? -10.322 -6.546 13.029 1.00 84.12 96 ARG A O 1
ATOM 725 N N . ASN A 1 97 ? -10.842 -8.527 13.935 1.00 81.31 97 ASN A N 1
ATOM 726 C CA . ASN A 1 97 ? -11.170 -9.196 12.672 1.00 81.31 97 ASN A CA 1
ATOM 727 C C . ASN A 1 97 ? -12.300 -8.495 11.896 1.00 81.31 97 ASN A C 1
ATOM 729 O O . ASN A 1 97 ? -12.235 -8.396 10.670 1.00 81.31 97 ASN A O 1
ATOM 733 N N . VAL A 1 98 ? -13.305 -7.970 12.600 1.00 80.75 98 VAL A N 1
ATOM 734 C CA . VAL A 1 98 ? -14.399 -7.194 12.009 1.00 80.75 98 VAL A CA 1
ATOM 735 C C . VAL A 1 98 ? -13.856 -5.886 11.442 1.00 80.75 98 VAL A C 1
ATOM 737 O O . VAL A 1 98 ? -14.092 -5.589 10.274 1.00 80.75 98 VAL A O 1
ATOM 740 N N . LEU A 1 99 ? -13.063 -5.145 12.223 1.00 81.31 99 LEU A N 1
ATOM 741 C CA . LEU A 1 99 ? -12.457 -3.888 11.774 1.00 81.31 99 LEU A CA 1
ATOM 742 C C . LEU A 1 99 ? -11.534 -4.091 10.558 1.00 81.31 99 LEU A C 1
ATOM 744 O O . LEU A 1 99 ? -11.620 -3.340 9.590 1.00 81.31 99 LEU A O 1
ATOM 748 N N . VAL A 1 100 ? -10.702 -5.134 10.571 1.00 85.00 100 VAL A N 1
ATOM 749 C CA . VAL A 1 100 ? -9.816 -5.505 9.454 1.00 85.00 100 VAL A CA 1
ATOM 750 C C . VAL A 1 100 ? -10.613 -5.841 8.198 1.00 85.00 100 VAL A C 1
ATOM 752 O O . VAL A 1 100 ? -10.322 -5.312 7.126 1.00 85.00 100 VAL A O 1
ATOM 755 N N . SER A 1 101 ? -11.641 -6.683 8.330 1.00 81.38 101 SER A N 1
ATOM 756 C CA . SER A 1 101 ? -12.486 -7.089 7.201 1.00 81.38 101 SER A CA 1
ATOM 757 C C . SER A 1 101 ? -13.166 -5.884 6.570 1.00 81.38 101 SER A C 1
ATOM 759 O O . SER A 1 101 ? -13.167 -5.726 5.355 1.00 81.38 101 SER A O 1
ATOM 761 N N . ILE A 1 102 ? -13.685 -4.988 7.400 1.00 78.56 102 ILE A N 1
ATOM 762 C CA . ILE A 1 102 ? -14.309 -3.748 6.961 1.00 78.56 102 ILE A CA 1
ATOM 763 C C . ILE A 1 102 ? -13.321 -2.868 6.189 1.00 78.56 102 ILE A C 1
ATOM 765 O O . ILE A 1 102 ? -13.629 -2.435 5.081 1.00 78.56 102 ILE A O 1
ATOM 769 N N . LEU A 1 103 ? -12.135 -2.615 6.747 1.00 82.38 103 LEU A N 1
ATOM 770 C CA . LEU A 1 103 ? -11.117 -1.770 6.120 1.00 82.38 103 LEU A CA 1
ATOM 771 C C . LEU A 1 103 ? -10.652 -2.337 4.770 1.00 82.38 103 LEU A C 1
ATOM 773 O O . LEU A 1 103 ? -10.521 -1.589 3.801 1.00 82.38 103 LEU A O 1
ATOM 777 N N . ALA A 1 104 ? -10.461 -3.655 4.693 1.00 83.19 104 ALA A N 1
ATOM 778 C CA . ALA A 1 104 ? -10.062 -4.348 3.471 1.00 83.19 104 ALA A CA 1
ATOM 779 C C . ALA A 1 104 ? -11.172 -4.356 2.407 1.00 83.19 104 ALA A C 1
ATOM 781 O O . ALA A 1 104 ? -10.906 -4.191 1.216 1.00 83.19 104 ALA A O 1
ATOM 782 N N . LEU A 1 105 ? -12.429 -4.537 2.823 1.00 79.50 105 LEU A N 1
ATOM 783 C CA . LEU A 1 105 ? -13.576 -4.617 1.917 1.00 79.50 105 LEU A CA 1
ATOM 784 C C . LEU A 1 105 ? -14.098 -3.247 1.484 1.00 79.50 105 LEU A C 1
ATOM 786 O O . LEU A 1 105 ? -14.716 -3.151 0.430 1.00 79.50 105 LEU A O 1
ATOM 790 N N . ALA A 1 106 ? -13.797 -2.174 2.219 1.00 73.00 106 ALA A N 1
ATOM 791 C CA . ALA A 1 106 ? -14.197 -0.806 1.885 1.00 73.00 106 ALA A CA 1
ATOM 792 C C . ALA A 1 106 ? -13.507 -0.231 0.625 1.00 73.00 106 ALA A C 1
ATOM 794 O O . ALA A 1 106 ? -13.692 0.944 0.309 1.00 73.00 106 ALA A O 1
ATOM 795 N N . ARG A 1 107 ? -12.724 -1.041 -0.110 1.00 75.12 107 ARG A N 1
ATOM 796 C CA . ARG A 1 107 ? -12.033 -0.672 -1.364 1.00 75.12 107 ARG A CA 1
ATOM 797 C C . ARG A 1 107 ? -11.164 0.582 -1.219 1.00 75.12 107 ARG A C 1
ATOM 799 O O . ARG A 1 107 ? -11.023 1.380 -2.148 1.00 75.12 107 ARG A O 1
ATOM 806 N N . LEU A 1 108 ? -10.547 0.744 -0.051 1.00 79.88 108 LEU A N 1
ATOM 807 C CA . LEU A 1 108 ? -9.735 1.914 0.284 1.00 79.88 108 LEU A CA 1
ATOM 808 C C . LEU A 1 108 ? -8.282 1.812 -0.225 1.00 79.88 108 LEU A C 1
ATOM 810 O O . LEU A 1 108 ? -7.434 2.608 0.167 1.00 79.88 108 LEU A O 1
ATOM 814 N N . GLY A 1 109 ? -7.994 0.848 -1.106 1.00 86.00 109 GLY A N 1
ATOM 815 C CA . GLY A 1 109 ? -6.664 0.639 -1.683 1.00 86.00 109 GLY A CA 1
ATOM 816 C C . GLY A 1 109 ? -5.688 -0.091 -0.759 1.00 86.00 109 GLY A C 1
ATOM 817 O O . GLY A 1 109 ? -4.478 0.046 -0.947 1.00 86.00 109 GLY A O 1
ATOM 818 N N . ILE A 1 110 ? -6.203 -0.839 0.223 1.00 90.62 110 ILE A N 1
ATOM 819 C CA . ILE A 1 110 ? -5.418 -1.629 1.173 1.00 90.62 110 ILE A CA 1
ATOM 820 C C . ILE A 1 110 ? -5.941 -3.069 1.246 1.00 90.62 110 ILE A C 1
ATOM 822 O O . ILE A 1 110 ? -7.136 -3.326 1.090 1.00 90.62 110 ILE A O 1
ATOM 826 N N . SER A 1 111 ? -5.035 -4.002 1.503 1.00 92.25 111 SER A N 1
ATOM 827 C CA . SER A 1 111 ? -5.326 -5.429 1.673 1.00 92.25 111 SER A CA 1
ATOM 828 C C . SER A 1 111 ? -5.735 -5.800 3.095 1.00 92.25 111 SER A C 1
ATOM 830 O O . SER A 1 111 ? -5.537 -5.025 4.029 1.00 92.25 111 SER A O 1
ATOM 832 N N . ALA A 1 112 ? -6.270 -7.012 3.283 1.00 89.50 112 ALA A N 1
ATOM 833 C CA . ALA A 1 112 ? -6.595 -7.527 4.615 1.00 89.50 112 ALA A CA 1
ATOM 834 C C . ALA A 1 112 ? -5.367 -7.603 5.534 1.00 89.50 112 ALA A C 1
ATOM 836 O O . ALA A 1 112 ? -5.458 -7.235 6.703 1.00 89.50 112 ALA A O 1
ATOM 837 N N . LEU A 1 113 ? -4.206 -7.997 5.001 1.00 89.81 113 LEU A N 1
ATOM 838 C CA . LEU A 1 113 ? -2.957 -8.011 5.764 1.00 89.81 113 LEU A CA 1
ATOM 839 C C . LEU A 1 113 ? -2.530 -6.592 6.162 1.00 89.81 113 LEU A C 1
ATOM 841 O O . LEU A 1 113 ? -2.147 -6.363 7.305 1.00 89.81 113 LEU A O 1
ATOM 845 N N . GLU A 1 114 ? -2.618 -5.624 5.245 1.00 92.69 114 GLU A N 1
ATOM 846 C CA . GLU A 1 114 ? -2.278 -4.222 5.533 1.00 92.69 114 GLU A CA 1
ATOM 847 C C . GLU A 1 114 ? -3.236 -3.595 6.548 1.00 92.69 114 GLU A C 1
ATOM 849 O O . GLU A 1 114 ? -2.797 -2.878 7.445 1.00 92.69 114 GLU A O 1
ATOM 854 N N . ALA A 1 115 ? -4.531 -3.892 6.443 1.00 90.12 115 ALA A N 1
ATOM 855 C CA . ALA A 1 115 ? -5.526 -3.471 7.420 1.00 90.12 115 ALA A CA 1
ATOM 856 C C . ALA A 1 115 ? -5.223 -4.050 8.809 1.00 90.12 115 ALA A C 1
ATOM 858 O O . ALA A 1 115 ? -5.292 -3.330 9.803 1.00 90.12 115 ALA A O 1
ATOM 859 N N . ASP A 1 116 ? -4.847 -5.325 8.878 1.00 88.88 116 ASP A N 1
ATOM 860 C CA . ASP A 1 116 ? -4.455 -5.982 10.122 1.00 88.88 116 ASP A CA 1
ATOM 861 C C . ASP A 1 116 ? -3.205 -5.359 10.751 1.00 88.88 116 ASP A C 1
ATOM 863 O O . ASP A 1 116 ? -3.209 -5.006 11.932 1.00 88.88 116 ASP A O 1
ATOM 867 N N . GLU A 1 117 ? -2.163 -5.148 9.946 1.00 89.75 117 GLU A N 1
ATOM 868 C CA . GLU A 1 117 ? -0.928 -4.492 10.376 1.00 89.75 117 GLU A CA 1
ATOM 869 C C . GLU A 1 117 ? -1.198 -3.090 10.924 1.00 89.75 117 GLU A C 1
ATOM 871 O O . GLU A 1 117 ? -0.688 -2.725 11.987 1.00 89.75 117 GLU A O 1
ATOM 876 N N . LEU A 1 118 ? -2.050 -2.330 10.233 1.00 89.56 118 LEU A N 1
ATOM 877 C CA . LEU A 1 118 ? -2.441 -0.992 10.642 1.00 89.56 118 LEU A CA 1
ATOM 878 C C . LEU A 1 118 ? -3.190 -1.003 11.979 1.00 89.56 118 LEU A C 1
ATOM 880 O O . LEU A 1 118 ? -2.856 -0.224 12.869 1.00 89.56 118 LEU A O 1
ATOM 884 N N . VAL A 1 119 ? -4.178 -1.886 12.151 1.00 88.25 119 VAL A N 1
ATOM 885 C CA . VAL A 1 119 ? -4.938 -1.997 13.407 1.00 88.25 119 VAL A CA 1
ATOM 886 C C . VAL A 1 119 ? -4.016 -2.385 14.564 1.00 88.25 119 VAL A C 1
ATOM 888 O O . VAL A 1 11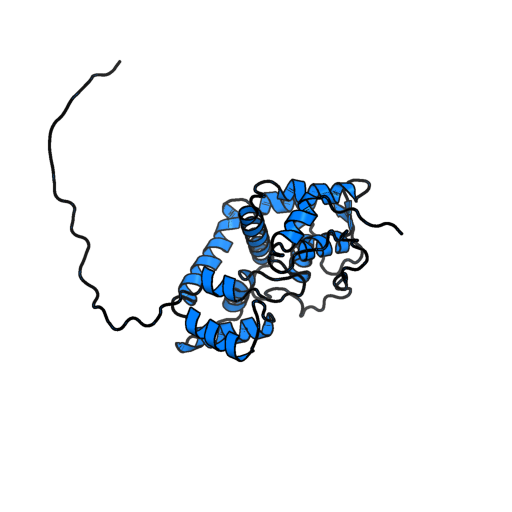9 ? -4.068 -1.765 15.627 1.00 88.25 119 VAL A O 1
ATOM 891 N N . CYS A 1 120 ? -3.126 -3.356 14.359 1.00 88.38 120 CYS A N 1
ATOM 892 C CA . CYS A 1 120 ? -2.128 -3.734 15.356 1.00 88.38 120 CYS A CA 1
ATOM 893 C C . CYS A 1 120 ? -1.223 -2.570 15.749 1.00 88.38 120 CYS A C 1
ATOM 895 O O . CYS A 1 120 ? -0.995 -2.347 16.939 1.00 88.38 120 CYS A O 1
ATOM 897 N N . TYR A 1 121 ? -0.725 -1.825 14.763 1.00 88.50 121 TYR A N 1
ATOM 898 C CA . TYR A 1 121 ? 0.159 -0.691 14.997 1.00 88.50 121 TYR A CA 1
ATOM 899 C C . TYR A 1 121 ? -0.542 0.435 15.766 1.00 88.50 121 TYR A C 1
ATOM 901 O O . TYR A 1 121 ? -0.063 0.848 16.821 1.00 88.50 121 TYR A O 1
ATOM 909 N N . LEU A 1 122 ? -1.705 0.891 15.290 1.00 84.88 122 LEU A N 1
ATOM 910 C CA . LEU A 1 122 ? -2.410 2.036 15.876 1.00 84.88 122 LEU A CA 1
ATOM 911 C C . LEU A 1 122 ? -2.948 1.757 17.281 1.00 84.88 122 LEU A C 1
ATOM 913 O O . LEU A 1 122 ? -3.050 2.674 18.094 1.00 84.88 122 LEU A O 1
ATOM 917 N N . CYS A 1 123 ? -3.289 0.504 17.573 1.00 83.38 123 CYS A N 1
ATOM 918 C CA . CYS A 1 123 ? -3.886 0.117 18.848 1.00 83.38 123 CYS A CA 1
ATOM 919 C C . CYS A 1 123 ? -2.883 -0.536 19.810 1.00 83.38 123 CYS A C 1
ATOM 921 O O . CYS A 1 123 ? -3.274 -0.961 20.894 1.00 83.38 123 CYS A O 1
ATOM 923 N N . GLY A 1 124 ? -1.603 -0.638 19.429 1.00 82.75 124 GLY A N 1
ATOM 924 C CA . GLY A 1 124 ? -0.562 -1.268 20.248 1.00 82.75 124 GLY A CA 1
ATOM 925 C C . GLY A 1 124 ? -0.801 -2.760 20.510 1.00 82.75 124 GLY A C 1
ATOM 926 O O . GLY A 1 124 ? -0.309 -3.305 21.498 1.00 82.75 124 GLY A O 1
ATOM 927 N N . VAL A 1 125 ? -1.570 -3.429 19.646 1.00 77.25 125 VAL A N 1
ATOM 928 C CA . VAL A 1 125 ? -1.936 -4.843 19.792 1.00 77.25 125 VAL A CA 1
ATOM 929 C C . VAL A 1 125 ? -0.924 -5.706 19.044 1.00 77.25 125 VAL A C 1
ATOM 931 O O . VAL A 1 125 ? -0.563 -5.428 17.900 1.00 77.25 125 VAL A O 1
ATOM 934 N N . LYS A 1 126 ? -0.464 -6.796 19.666 1.00 74.31 126 LYS A N 1
ATOM 935 C CA . LYS A 1 126 ? 0.429 -7.757 19.000 1.00 74.31 126 LYS A CA 1
ATOM 936 C C . LYS A 1 126 ? -0.319 -8.516 17.897 1.00 74.31 126 LYS A C 1
ATOM 938 O O . LYS A 1 126 ? -1.439 -8.966 18.115 1.00 74.31 126 LYS A O 1
ATOM 943 N N . ALA A 1 127 ? 0.337 -8.736 16.755 1.00 61.97 127 ALA A N 1
ATOM 944 C CA . ALA A 1 127 ? -0.256 -9.394 15.586 1.00 61.97 127 ALA A CA 1
ATOM 945 C C . ALA A 1 127 ? -0.817 -10.805 15.868 1.00 61.97 127 ALA A C 1
ATOM 947 O O . ALA A 1 127 ? -1.802 -11.195 15.248 1.00 61.97 127 ALA A O 1
ATOM 948 N N . ALA A 1 128 ? -0.264 -11.527 16.849 1.00 60.31 128 ALA A N 1
ATOM 949 C CA . ALA A 1 128 ? -0.699 -12.871 17.246 1.00 60.31 128 ALA A CA 1
ATOM 950 C C . ALA A 1 128 ? -1.797 -12.905 18.333 1.00 60.31 128 ALA A C 1
ATOM 952 O O . ALA A 1 128 ? -2.203 -13.980 18.766 1.00 60.31 128 ALA A O 1
ATOM 953 N N . ALA A 1 129 ? -2.263 -11.754 18.823 1.00 58.84 129 ALA A N 1
ATOM 954 C CA . ALA A 1 129 ? -3.338 -11.726 19.808 1.00 58.84 129 ALA A CA 1
ATOM 955 C C . ALA A 1 129 ? -4.675 -11.996 19.093 1.00 58.84 129 ALA A C 1
ATOM 957 O O . ALA A 1 129 ? -5.011 -11.254 18.174 1.00 58.84 129 ALA A O 1
ATOM 958 N N . GLY A 1 130 ? -5.377 -13.067 19.488 1.00 62.75 130 GLY A N 1
ATOM 959 C CA . GLY A 1 130 ? -6.570 -13.627 18.830 1.00 62.75 130 GLY A CA 1
ATOM 960 C C . GLY A 1 130 ? -7.780 -12.686 18.703 1.00 62.75 130 GLY A C 1
ATOM 961 O O . GLY A 1 130 ? -7.700 -11.635 18.071 1.00 62.75 130 GLY A O 1
ATOM 962 N N . ASP A 1 131 ? -8.939 -13.074 19.249 1.00 69.44 131 ASP A N 1
ATOM 963 C CA . ASP A 1 131 ? -10.173 -12.269 19.184 1.00 69.44 131 ASP A CA 1
ATOM 964 C C . ASP A 1 131 ? -10.093 -11.053 20.129 1.00 69.44 131 ASP A C 1
ATOM 966 O O . ASP A 1 131 ? -10.638 -11.041 21.231 1.00 69.44 131 ASP A O 1
ATOM 970 N N . VAL A 1 132 ? -9.306 -10.051 19.731 1.00 80.69 132 VAL A N 1
ATOM 971 C CA . VAL A 1 132 ? -9.062 -8.826 20.500 1.00 80.69 132 VAL A CA 1
ATOM 972 C C . VAL A 1 132 ? -10.106 -7.774 20.154 1.00 80.69 132 VAL A C 1
ATOM 974 O O . VAL A 1 132 ? -10.289 -7.424 18.987 1.00 80.69 132 VAL A O 1
ATOM 977 N N . CYS A 1 133 ? -10.737 -7.201 21.176 1.00 82.44 133 CYS A N 1
ATOM 978 C CA . CYS A 1 133 ? -11.544 -5.997 21.026 1.00 82.44 133 CYS A CA 1
ATOM 979 C C . CYS A 1 133 ? -10.648 -4.755 20.992 1.00 82.44 133 CYS A C 1
ATOM 981 O O . CYS A 1 133 ? -9.829 -4.524 21.880 1.00 82.44 133 CYS A O 1
ATOM 983 N N . VAL A 1 134 ? -10.838 -3.936 19.967 1.00 82.00 134 VAL A N 1
ATOM 984 C CA . VAL A 1 134 ? -10.149 -2.667 19.757 1.00 82.00 134 VAL A CA 1
ATOM 985 C C . VAL A 1 134 ? -11.070 -1.532 20.183 1.00 82.00 134 VAL A C 1
ATOM 987 O O . VAL A 1 134 ? -12.224 -1.470 19.757 1.00 82.00 134 VAL A O 1
ATOM 990 N N . LYS A 1 135 ? -10.563 -0.605 21.000 1.00 82.62 135 LYS A N 1
ATOM 991 C CA . LYS A 1 135 ? -11.263 0.649 21.296 1.00 82.62 135 LYS A CA 1
ATOM 992 C C . LYS A 1 135 ? -11.185 1.554 20.073 1.00 82.62 135 LYS A C 1
ATOM 994 O O . LYS A 1 135 ? -10.091 1.940 19.658 1.00 82.62 135 LYS A O 1
ATOM 999 N N . LEU A 1 136 ? -12.336 1.948 19.527 1.00 79.19 136 LEU A N 1
ATOM 1000 C CA . LEU A 1 136 ? -12.369 2.833 18.358 1.00 79.19 136 LEU A CA 1
ATOM 1001 C C . LEU A 1 136 ? -11.677 4.174 18.644 1.00 79.19 136 LEU A C 1
ATOM 1003 O O . LEU A 1 136 ? -10.997 4.705 17.774 1.00 79.19 136 LEU A O 1
ATOM 1007 N N . ALA A 1 137 ? -11.766 4.674 19.881 1.00 80.44 137 ALA A N 1
ATOM 1008 C CA . ALA A 1 137 ? -11.067 5.882 20.326 1.00 80.44 137 ALA A CA 1
ATOM 1009 C C . ALA A 1 137 ? -9.540 5.817 20.129 1.00 80.44 137 ALA A C 1
ATOM 1011 O O . ALA A 1 137 ? -8.932 6.808 19.723 1.00 80.44 137 ALA A O 1
ATOM 1012 N N . ASP A 1 138 ? -8.918 4.662 20.380 1.00 82.56 138 ASP A N 1
ATOM 1013 C CA . ASP A 1 138 ? -7.471 4.499 20.220 1.00 82.56 138 ASP A CA 1
ATOM 1014 C C . ASP A 1 138 ? -7.090 4.406 18.741 1.00 82.56 138 ASP A C 1
ATOM 1016 O O . ASP A 1 138 ? -6.134 5.055 18.315 1.00 82.56 138 ASP A O 1
ATOM 1020 N N . PHE A 1 139 ? -7.897 3.706 17.938 1.00 81.44 139 PHE A N 1
ATOM 1021 C CA . PHE A 1 139 ? -7.751 3.707 16.483 1.00 81.44 139 PHE A CA 1
ATOM 1022 C C . PHE A 1 139 ? -7.839 5.134 15.915 1.00 81.44 139 PHE A C 1
ATOM 1024 O O . PHE A 1 139 ? -6.962 5.548 15.159 1.00 81.44 139 PHE A O 1
ATOM 1031 N N . TYR A 1 140 ? -8.826 5.934 16.340 1.00 77.06 140 TYR A N 1
ATOM 1032 C CA . TYR A 1 140 ? -8.958 7.336 15.925 1.00 77.06 140 TYR A CA 1
ATOM 1033 C C . TYR A 1 140 ? -7.761 8.185 16.301 1.00 77.06 140 TYR A C 1
ATOM 1035 O O . TYR A 1 140 ? -7.244 8.923 15.463 1.00 77.06 140 TYR A O 1
ATOM 1043 N N . ARG A 1 141 ? -7.311 8.077 17.553 1.00 79.62 141 ARG A N 1
ATOM 1044 C CA . ARG A 1 141 ? -6.149 8.821 18.031 1.00 79.62 141 ARG A CA 1
ATOM 1045 C C . ARG A 1 141 ? -4.909 8.461 17.215 1.00 79.62 141 ARG A C 1
ATOM 1047 O O . ARG A 1 141 ? -4.145 9.351 16.853 1.00 79.62 141 ARG A O 1
ATOM 1054 N N . GLY A 1 142 ? -4.736 7.182 16.885 1.00 77.44 142 GLY A N 1
ATOM 1055 C CA . GLY A 1 142 ? -3.669 6.709 16.010 1.00 77.44 142 GLY A CA 1
ATOM 1056 C C . GLY A 1 142 ? -3.746 7.312 14.603 1.00 77.44 142 GLY A C 1
ATOM 1057 O O . GLY A 1 142 ? -2.766 7.880 14.128 1.00 77.44 142 GLY A O 1
ATOM 1058 N N . VAL A 1 143 ? -4.920 7.255 13.966 1.00 79.06 143 VAL A N 1
ATOM 1059 C CA . VAL A 1 143 ? -5.158 7.843 12.634 1.00 79.06 143 VAL A CA 1
ATOM 1060 C C . VAL A 1 143 ? -4.902 9.354 12.617 1.00 79.06 143 VAL A C 1
ATOM 1062 O O . VAL A 1 143 ? -4.363 9.867 11.637 1.00 79.06 143 VAL A O 1
ATOM 1065 N N . GLN A 1 144 ? -5.305 10.075 13.667 1.00 75.88 144 GLN A N 1
ATOM 1066 C CA . GLN A 1 144 ? -5.091 11.521 13.781 1.00 75.88 144 GLN A CA 1
ATOM 1067 C C . GLN A 1 144 ? -3.609 11.864 13.928 1.00 75.88 144 GLN A C 1
ATOM 1069 O O . GLN A 1 144 ? -3.141 12.790 13.273 1.00 75.88 144 GLN A O 1
ATOM 1074 N N . ARG A 1 145 ? -2.873 11.105 14.752 1.00 73.06 145 ARG A N 1
ATOM 1075 C CA . ARG A 1 145 ? -1.434 11.311 14.963 1.00 73.06 145 ARG A CA 1
ATOM 1076 C C . ARG A 1 145 ? -0.651 11.112 13.679 1.00 73.06 145 ARG A C 1
ATOM 1078 O O . ARG A 1 145 ? -0.030 12.061 13.234 1.00 73.06 145 ARG A O 1
ATOM 1085 N N . ALA A 1 146 ? -0.832 9.968 13.021 1.00 67.00 146 ALA A N 1
ATOM 1086 C CA . ALA A 1 146 ? -0.146 9.616 11.776 1.00 67.00 146 ALA A CA 1
ATOM 1087 C C . ALA A 1 146 ? -0.565 10.473 10.557 1.00 67.00 146 ALA A C 1
ATOM 1089 O O . ALA A 1 146 ? -0.408 10.087 9.398 1.00 67.00 146 ALA A O 1
ATOM 1090 N N . GLY A 1 147 ? -1.272 11.584 10.782 1.00 62.78 147 GLY A N 1
ATOM 1091 C CA . GLY A 1 147 ? -1.628 12.604 9.793 1.00 62.78 147 GLY A CA 1
ATOM 1092 C C . GLY A 1 147 ? -0.979 13.940 10.029 1.00 62.78 147 GLY A C 1
ATOM 1093 O O . GLY A 1 147 ? -1.331 14.897 9.340 1.00 62.78 147 GLY A O 1
ATOM 1094 N N . SER A 1 148 ? -0.044 13.997 10.971 1.00 73.44 148 SER A N 1
ATOM 1095 C CA . SER A 1 148 ? 0.801 15.158 11.130 1.00 73.44 148 SER A CA 1
ATOM 1096 C C . SER A 1 148 ? 1.633 15.385 9.851 1.00 73.44 148 SER A C 1
ATOM 1098 O O . SER A 1 148 ? 1.973 14.433 9.138 1.00 73.44 148 SER A O 1
ATOM 1100 N N . PRO A 1 149 ? 1.968 16.643 9.523 1.00 72.94 149 PRO A N 1
ATOM 1101 C CA . PRO A 1 149 ? 2.881 16.949 8.422 1.00 72.94 149 PRO A CA 1
ATOM 1102 C C . PRO A 1 149 ? 4.251 16.270 8.572 1.00 72.94 149 PRO A C 1
ATOM 1104 O O . PRO A 1 149 ? 4.887 15.943 7.570 1.00 72.94 149 PRO A O 1
ATOM 1107 N N . GLU A 1 150 ? 4.688 16.045 9.813 1.00 79.69 150 GLU A N 1
ATOM 1108 C CA . GLU A 1 150 ? 5.960 15.399 10.148 1.00 79.69 150 GLU A CA 1
ATOM 1109 C C . GLU A 1 150 ? 5.961 13.921 9.732 1.00 79.69 150 GLU A C 1
ATOM 1111 O O . GLU A 1 150 ? 6.910 13.465 9.094 1.00 79.69 150 GLU A O 1
ATOM 1116 N N . ASP A 1 151 ? 4.854 13.211 9.967 1.00 76.31 151 ASP A N 1
ATOM 1117 C CA . ASP A 1 151 ? 4.693 11.801 9.580 1.00 76.31 151 ASP A CA 1
ATOM 1118 C C . ASP A 1 151 ? 4.505 11.623 8.062 1.00 76.31 151 ASP A C 1
ATOM 1120 O O . ASP A 1 151 ? 4.763 10.559 7.496 1.00 76.31 151 ASP A O 1
ATOM 1124 N N . TRP A 1 152 ? 4.085 12.676 7.353 1.00 81.75 152 TRP A N 1
ATOM 1125 C CA . TRP A 1 152 ? 3.927 12.637 5.898 1.00 81.75 152 TRP A CA 1
ATOM 1126 C C . TRP A 1 152 ? 5.257 12.701 5.140 1.00 81.75 152 TRP A C 1
ATOM 1128 O O . TRP A 1 152 ? 5.376 12.145 4.041 1.00 81.75 152 TRP A O 1
ATOM 1138 N N . LEU A 1 153 ? 6.264 13.379 5.697 1.00 89.56 153 LEU A N 1
ATOM 1139 C CA . LEU A 1 153 ? 7.523 13.643 5.002 1.00 89.56 153 LEU A CA 1
ATOM 1140 C C . LEU A 1 153 ? 8.243 12.353 4.550 1.00 89.56 153 LEU A C 1
ATOM 1142 O O . LEU A 1 153 ? 8.605 12.280 3.369 1.00 89.56 153 LEU A O 1
ATOM 1146 N N . PRO A 1 154 ? 8.398 11.309 5.389 1.00 91.31 154 PRO A N 1
ATOM 1147 C CA . PRO A 1 154 ? 8.998 10.043 4.961 1.00 91.31 154 PRO A CA 1
ATOM 1148 C C . PRO A 1 154 ? 8.240 9.363 3.811 1.00 91.31 154 PRO A C 1
ATOM 1150 O O . PRO A 1 154 ? 8.848 8.859 2.863 1.00 91.31 154 PRO A O 1
ATOM 1153 N N . VAL A 1 155 ? 6.903 9.387 3.840 1.00 92.19 155 VAL A N 1
ATOM 1154 C CA . VAL A 1 155 ? 6.072 8.807 2.772 1.00 92.19 155 VAL A CA 1
ATOM 1155 C C . VAL A 1 155 ? 6.222 9.602 1.477 1.00 92.19 155 VAL A C 1
ATOM 1157 O O . VAL A 1 155 ? 6.328 9.026 0.391 1.00 92.19 155 VAL A O 1
ATOM 1160 N N . TRP A 1 156 ? 6.274 10.931 1.562 1.00 92.12 156 TRP A N 1
ATOM 1161 C CA . TRP A 1 156 ? 6.540 11.777 0.404 1.00 92.12 156 TRP A CA 1
ATOM 1162 C C . TRP A 1 156 ? 7.915 11.481 -0.207 1.00 92.12 156 TRP A C 1
ATOM 1164 O O . TRP A 1 156 ? 8.013 11.321 -1.424 1.00 92.12 156 TRP A O 1
ATOM 1174 N N . GLN A 1 157 ? 8.954 11.314 0.615 1.00 93.75 157 GLN A N 1
ATOM 1175 C CA . GLN A 1 157 ? 10.291 10.929 0.151 1.00 93.75 157 GLN A CA 1
ATOM 1176 C C . GLN A 1 157 ? 10.274 9.575 -0.570 1.00 93.75 157 GLN A C 1
ATOM 1178 O O . GLN A 1 157 ? 10.858 9.452 -1.647 1.00 93.75 157 GLN A O 1
ATOM 1183 N N . MET A 1 158 ? 9.541 8.581 -0.048 1.00 94.50 158 MET A N 1
ATOM 1184 C CA . MET A 1 158 ? 9.338 7.301 -0.742 1.00 94.50 158 MET A CA 1
ATOM 1185 C C . MET A 1 158 ? 8.704 7.495 -2.123 1.00 94.50 158 MET A C 1
ATOM 1187 O O . MET A 1 158 ? 9.152 6.888 -3.096 1.00 94.50 158 MET A O 1
ATOM 1191 N N . ARG A 1 159 ? 7.687 8.361 -2.237 1.00 94.88 159 ARG A N 1
ATOM 1192 C CA . ARG A 1 159 ? 7.026 8.666 -3.518 1.00 94.88 159 ARG A CA 1
ATOM 1193 C C . ARG A 1 159 ? 7.978 9.322 -4.510 1.00 94.88 159 ARG A C 1
ATOM 1195 O O . ARG A 1 159 ? 7.949 8.960 -5.684 1.00 94.88 159 ARG A O 1
ATOM 1202 N N . GLN A 1 160 ? 8.806 10.266 -4.064 1.00 94.75 160 GLN A N 1
ATOM 1203 C CA . GLN A 1 160 ? 9.792 10.915 -4.933 1.00 94.75 160 GLN A CA 1
ATOM 1204 C C . GLN A 1 160 ? 10.860 9.933 -5.404 1.00 94.75 160 GLN A C 1
ATOM 1206 O O . GLN A 1 160 ? 11.152 9.879 -6.597 1.00 94.75 160 GLN A O 1
ATOM 1211 N N . LEU A 1 161 ? 11.373 9.096 -4.500 1.00 92.50 161 LEU A N 1
ATOM 1212 C CA . LEU A 1 161 ? 12.334 8.056 -4.852 1.00 92.50 161 LEU A CA 1
ATOM 1213 C C . LEU A 1 161 ? 11.744 7.079 -5.876 1.00 92.50 161 LEU A C 1
ATOM 1215 O O . LEU A 1 161 ? 12.403 6.753 -6.860 1.00 92.50 161 LEU A O 1
ATOM 1219 N N . ALA A 1 162 ? 10.492 6.652 -5.690 1.00 94.06 162 ALA A N 1
ATOM 1220 C CA . ALA A 1 162 ? 9.802 5.794 -6.649 1.00 94.06 162 ALA A CA 1
ATOM 1221 C C . ALA A 1 162 ? 9.670 6.466 -8.025 1.00 94.06 162 ALA A C 1
ATOM 1223 O O . ALA A 1 162 ? 10.006 5.841 -9.027 1.00 94.06 162 ALA A O 1
ATOM 1224 N N . ARG A 1 163 ? 9.265 7.746 -8.083 1.00 94.50 163 ARG A N 1
ATOM 1225 C CA . ARG A 1 163 ? 9.188 8.518 -9.341 1.00 94.50 163 ARG A CA 1
ATOM 1226 C C . ARG A 1 163 ? 10.537 8.607 -10.038 1.00 94.50 163 ARG A C 1
ATOM 1228 O O . ARG A 1 163 ? 10.626 8.333 -11.225 1.00 94.50 163 ARG A O 1
ATOM 1235 N N . GLN A 1 164 ? 11.586 8.955 -9.298 1.00 92.31 164 GLN A N 1
ATOM 1236 C CA . GLN A 1 164 ? 12.935 9.074 -9.841 1.00 92.31 164 GLN A CA 1
ATOM 1237 C C . GLN A 1 164 ? 13.438 7.735 -10.387 1.00 92.31 164 GLN A C 1
ATOM 1239 O O . GLN A 1 164 ? 13.990 7.673 -11.481 1.00 92.31 164 GLN A O 1
ATOM 1244 N N . ARG A 1 165 ? 13.238 6.649 -9.633 1.00 91.75 165 ARG A N 1
ATOM 1245 C CA . ARG A 1 165 ? 13.689 5.312 -10.028 1.00 91.75 165 ARG A CA 1
ATOM 1246 C C . ARG A 1 165 ? 12.904 4.762 -11.211 1.00 91.75 165 ARG A C 1
ATOM 1248 O O . ARG A 1 165 ? 13.484 4.029 -12.001 1.00 91.75 165 ARG A O 1
ATOM 1255 N N . LEU A 1 166 ? 11.619 5.089 -11.334 1.00 92.75 166 LEU A N 1
ATOM 1256 C CA . LEU A 1 166 ? 10.722 4.546 -12.356 1.00 92.75 166 LEU A CA 1
ATOM 1257 C C . LEU A 1 166 ? 10.502 5.469 -13.560 1.00 92.75 166 LEU A C 1
ATOM 1259 O O . LEU A 1 166 ? 9.782 5.089 -14.487 1.00 92.75 166 LEU A O 1
ATOM 1263 N N . ASP A 1 167 ? 11.127 6.645 -13.584 1.00 91.25 167 ASP A N 1
ATOM 1264 C CA . ASP A 1 167 ? 11.052 7.571 -14.712 1.00 91.25 167 ASP A CA 1
ATOM 1265 C C . ASP A 1 167 ? 11.501 6.883 -16.015 1.00 91.25 167 ASP A C 1
ATOM 1267 O O . ASP A 1 167 ? 12.553 6.252 -16.086 1.00 91.25 167 ASP A O 1
ATOM 1271 N N . GLY A 1 168 ? 10.653 6.937 -17.042 1.00 89.56 168 GLY A N 1
ATOM 1272 C CA . GLY A 1 168 ? 10.858 6.285 -18.335 1.00 89.56 168 GLY A CA 1
ATOM 1273 C C . GLY A 1 168 ? 10.629 4.769 -18.344 1.00 89.56 168 GLY A C 1
ATOM 1274 O O . GLY A 1 168 ? 10.682 4.153 -19.407 1.00 89.56 168 GLY A O 1
ATOM 1275 N N . ARG A 1 169 ? 10.334 4.138 -17.199 1.00 91.56 169 ARG A N 1
ATOM 1276 C CA . ARG A 1 169 ? 10.187 2.672 -17.092 1.00 91.56 169 ARG A CA 1
ATOM 1277 C C . ARG A 1 169 ? 8.754 2.170 -17.261 1.00 91.56 169 ARG A C 1
ATOM 1279 O O . ARG A 1 169 ? 8.534 0.956 -17.238 1.00 91.56 169 ARG A O 1
ATOM 1286 N N . GLY A 1 170 ? 7.783 3.063 -17.473 1.00 91.06 170 GLY A N 1
ATOM 1287 C CA . GLY A 1 170 ? 6.363 2.705 -17.578 1.00 91.06 170 GLY A CA 1
ATOM 1288 C C . GLY A 1 170 ? 6.072 1.696 -18.693 1.00 91.06 170 GLY A C 1
ATOM 1289 O O . GLY A 1 170 ? 5.322 0.740 -18.484 1.00 91.06 170 GLY A O 1
ATOM 1290 N N . ALA A 1 171 ? 6.742 1.833 -19.842 1.00 90.56 171 ALA A N 1
ATOM 1291 C CA . ALA A 1 171 ? 6.599 0.907 -20.967 1.00 90.56 171 ALA A CA 1
ATOM 1292 C C . ALA A 1 171 ? 7.119 -0.504 -20.639 1.00 90.56 171 ALA A C 1
ATOM 1294 O O . ALA A 1 171 ? 6.485 -1.494 -20.994 1.00 90.56 171 ALA A O 1
ATOM 1295 N N . ALA A 1 172 ? 8.241 -0.612 -19.917 1.00 90.81 172 ALA A N 1
ATOM 1296 C CA . ALA A 1 172 ? 8.807 -1.899 -19.514 1.00 90.81 172 ALA A CA 1
ATOM 1297 C C . ALA A 1 172 ? 7.901 -2.627 -18.510 1.00 90.81 172 ALA A C 1
ATOM 1299 O O . ALA A 1 172 ? 7.626 -3.812 -18.682 1.00 90.81 172 ALA A O 1
ATOM 1300 N N . LEU A 1 173 ? 7.399 -1.903 -17.503 1.00 90.81 173 LEU A N 1
ATOM 1301 C CA . LEU A 1 173 ? 6.417 -2.427 -16.550 1.00 90.81 173 LEU A CA 1
ATOM 1302 C C . LEU A 1 173 ? 5.154 -2.918 -17.262 1.00 90.81 173 LEU A C 1
ATOM 1304 O O . LEU A 1 173 ? 4.700 -4.031 -17.015 1.00 90.81 173 LEU A O 1
ATOM 1308 N N . THR A 1 174 ? 4.621 -2.108 -18.178 1.00 91.38 174 THR A N 1
ATOM 1309 C CA . THR A 1 174 ? 3.392 -2.422 -18.918 1.00 91.38 174 THR A CA 1
ATOM 1310 C C . THR A 1 174 ? 3.569 -3.630 -19.831 1.00 91.38 174 THR A C 1
ATOM 1312 O O . THR A 1 174 ? 2.696 -4.496 -19.862 1.00 91.38 174 THR A O 1
ATOM 1315 N N . ALA A 1 175 ? 4.698 -3.731 -20.539 1.00 90.62 175 ALA A N 1
ATOM 1316 C CA . ALA A 1 175 ? 5.004 -4.882 -21.384 1.00 90.62 175 ALA A CA 1
ATOM 1317 C C . ALA A 1 175 ? 5.067 -6.176 -20.558 1.00 90.62 175 ALA A C 1
ATOM 1319 O O . ALA A 1 175 ? 4.408 -7.150 -20.910 1.00 90.62 175 ALA A O 1
ATOM 1320 N N . ASN A 1 176 ? 5.778 -6.159 -19.425 1.00 88.19 176 ASN A N 1
ATOM 1321 C CA . ASN A 1 176 ? 5.900 -7.319 -18.537 1.00 88.19 176 ASN A CA 1
ATOM 1322 C C . ASN A 1 176 ? 4.567 -7.716 -17.890 1.00 88.19 176 ASN A C 1
ATOM 1324 O O . ASN A 1 176 ? 4.275 -8.899 -17.776 1.00 88.19 176 ASN A O 1
ATOM 1328 N N . ALA A 1 177 ? 3.740 -6.750 -17.490 1.00 87.75 177 ALA A N 1
ATOM 1329 C CA . ALA A 1 177 ? 2.408 -7.042 -16.968 1.00 87.75 177 ALA A CA 1
ATOM 1330 C C . ALA A 1 177 ? 1.506 -7.652 -18.056 1.00 87.75 177 ALA A C 1
ATOM 1332 O O . ALA A 1 177 ? 0.793 -8.623 -17.819 1.00 87.75 177 ALA A O 1
ATOM 1333 N N . SER A 1 178 ? 1.577 -7.131 -19.284 1.00 85.44 178 SER A N 1
ATOM 1334 C CA . SER A 1 178 ? 0.721 -7.576 -20.390 1.00 85.44 178 SER A CA 1
ATOM 1335 C C . SER A 1 178 ? 0.993 -9.021 -20.823 1.00 85.44 178 SER A C 1
ATOM 1337 O O . SER A 1 178 ? 0.061 -9.711 -21.236 1.00 85.44 178 SER A O 1
ATOM 1339 N N . THR A 1 179 ? 2.228 -9.524 -20.692 1.00 85.94 179 THR A N 1
ATOM 1340 C CA . THR A 1 179 ? 2.539 -10.937 -20.999 1.00 85.94 179 THR A CA 1
ATOM 1341 C C . THR A 1 179 ? 1.844 -11.914 -20.054 1.00 85.94 179 THR A C 1
ATOM 1343 O O . THR A 1 179 ? 1.576 -13.050 -20.441 1.00 85.94 179 THR A O 1
ATOM 1346 N N . LEU A 1 180 ? 1.480 -11.467 -18.850 1.00 83.06 180 LEU A N 1
ATOM 1347 C CA . LEU A 1 180 ? 0.760 -12.267 -17.860 1.00 83.06 180 LEU A CA 1
ATOM 1348 C C . LEU A 1 180 ? -0.752 -12.323 -18.122 1.00 83.06 180 LEU A C 1
ATOM 1350 O O . LEU A 1 180 ? -1.470 -12.968 -17.363 1.00 83.06 180 LEU A O 1
ATOM 1354 N N . ARG A 1 181 ? -1.249 -11.653 -19.178 1.00 80.19 181 ARG A N 1
ATOM 1355 C CA . ARG A 1 181 ? -2.683 -11.544 -19.525 1.00 80.19 181 ARG A CA 1
ATOM 1356 C C . ARG A 1 181 ? -3.559 -11.104 -18.346 1.00 80.19 181 ARG A C 1
ATOM 1358 O O . ARG A 1 181 ? -4.741 -11.434 -18.278 1.00 80.19 181 ARG A O 1
ATOM 1365 N N . CYS A 1 182 ? -2.981 -10.353 -17.415 1.00 74.44 182 CYS A N 1
ATOM 1366 C CA . CYS A 1 182 ? -3.687 -9.827 -16.263 1.00 74.44 182 CYS A CA 1
ATOM 1367 C C . CYS A 1 182 ? -4.519 -8.602 -16.663 1.00 74.44 182 CYS A C 1
ATOM 1369 O O . CYS A 1 182 ? -4.106 -7.796 -17.504 1.00 74.44 182 CYS A O 1
ATOM 1371 N N . GLY A 1 183 ? -5.684 -8.442 -16.036 1.00 86.00 183 GLY A N 1
ATOM 1372 C CA . GLY A 1 183 ? -6.495 -7.235 -16.159 1.00 86.00 183 GLY A CA 1
ATOM 1373 C C . GLY A 1 183 ? -5.848 -6.041 -15.449 1.00 86.00 183 GLY A C 1
ATOM 1374 O O . GLY A 1 183 ? -4.676 -5.716 -15.638 1.00 86.00 183 GLY A O 1
ATOM 1375 N N . GLU A 1 184 ? -6.620 -5.352 -14.616 1.00 89.06 184 GLU A N 1
ATOM 1376 C CA . GLU A 1 184 ? -6.123 -4.223 -13.820 1.00 89.06 184 GLU A CA 1
ATOM 1377 C C . GLU A 1 184 ? -5.330 -4.653 -12.569 1.00 89.06 184 GLU A C 1
ATOM 1379 O O . GLU A 1 184 ? -4.524 -3.880 -12.045 1.00 89.06 184 GLU A O 1
ATOM 1384 N N . TRP A 1 185 ? -5.532 -5.893 -12.122 1.00 93.19 185 TRP A N 1
ATOM 1385 C CA . TRP A 1 185 ? -4.982 -6.452 -10.891 1.00 93.19 185 TRP A CA 1
ATOM 1386 C C . TRP A 1 185 ? -3.885 -7.476 -11.184 1.00 93.19 185 TRP A C 1
ATOM 1388 O O . TRP A 1 185 ? -4.001 -8.271 -12.117 1.00 93.19 185 TRP A O 1
ATOM 1398 N N . LEU A 1 186 ? -2.818 -7.437 -10.388 1.00 94.50 186 LEU A N 1
ATOM 1399 C CA . LEU A 1 186 ? -1.708 -8.389 -10.412 1.00 94.50 186 LEU A CA 1
ATOM 1400 C C . LEU A 1 186 ? -1.464 -8.948 -9.016 1.00 94.50 186 LEU A C 1
ATOM 1402 O O . LEU A 1 186 ? -1.542 -8.203 -8.044 1.00 94.50 186 LEU A O 1
ATOM 1406 N N . SER A 1 187 ? -1.068 -10.217 -8.905 1.00 94.44 187 SER A N 1
ATOM 1407 C CA . SER A 1 187 ? -0.550 -10.719 -7.629 1.00 94.44 187 SER A CA 1
ATOM 1408 C C . SER A 1 187 ? 0.656 -9.875 -7.189 1.00 94.44 187 SER A C 1
ATOM 1410 O O . SER A 1 187 ? 1.441 -9.423 -8.030 1.00 94.44 187 SER A O 1
ATOM 1412 N N . GLU A 1 188 ? 0.844 -9.659 -5.882 1.00 94.00 188 GLU A N 1
ATOM 1413 C CA . GLU A 1 188 ? 2.000 -8.888 -5.395 1.00 94.00 188 GLU A CA 1
ATOM 1414 C C . GLU A 1 188 ? 3.325 -9.504 -5.878 1.00 94.00 188 GLU A C 1
ATOM 1416 O O . GLU A 1 188 ? 4.240 -8.787 -6.281 1.00 94.00 188 GLU A O 1
ATOM 1421 N N . ARG A 1 189 ? 3.404 -10.841 -5.926 1.00 94.44 189 ARG A N 1
ATOM 1422 C CA . ARG A 1 189 ? 4.566 -11.580 -6.437 1.00 94.44 189 ARG A CA 1
ATOM 1423 C C . ARG A 1 189 ? 4.869 -11.249 -7.898 1.00 94.44 189 ARG A C 1
ATOM 1425 O O . ARG A 1 189 ? 6.029 -11.036 -8.251 1.00 94.44 189 ARG A O 1
ATOM 1432 N N . ASP A 1 190 ? 3.854 -11.237 -8.756 1.00 95.50 190 ASP A N 1
ATOM 1433 C CA . ASP A 1 190 ? 4.042 -10.946 -10.178 1.00 95.50 190 ASP A CA 1
ATOM 1434 C C . ASP A 1 190 ? 4.327 -9.464 -10.416 1.00 95.50 190 ASP A C 1
ATOM 1436 O O . ASP A 1 190 ? 5.175 -9.126 -11.243 1.00 95.50 190 ASP A O 1
ATOM 1440 N N . PHE A 1 191 ? 3.694 -8.582 -9.641 1.00 95.94 191 PHE A N 1
ATOM 1441 C CA . PHE A 1 191 ? 4.006 -7.159 -9.648 1.00 95.94 191 PHE A CA 1
ATOM 1442 C C . PHE A 1 191 ? 5.471 -6.901 -9.265 1.00 95.94 191 PHE A C 1
ATOM 1444 O O . PHE A 1 191 ? 6.174 -6.208 -10.000 1.00 95.94 191 PHE A O 1
ATOM 1451 N N . ARG A 1 192 ? 5.967 -7.522 -8.185 1.00 95.31 192 ARG A N 1
ATOM 1452 C CA . ARG A 1 192 ? 7.382 -7.467 -7.773 1.00 95.31 192 ARG A CA 1
ATOM 1453 C C . ARG A 1 192 ? 8.315 -7.954 -8.876 1.00 95.31 192 ARG A C 1
ATOM 1455 O O . ARG A 1 192 ? 9.287 -7.276 -9.197 1.00 95.31 192 ARG A O 1
ATOM 1462 N N . ARG A 1 193 ? 7.987 -9.075 -9.532 1.00 93.88 193 ARG A N 1
ATOM 1463 C CA . ARG A 1 193 ? 8.758 -9.577 -10.684 1.00 93.88 193 ARG A CA 1
ATOM 1464 C C . ARG A 1 193 ? 8.827 -8.534 -11.801 1.00 93.88 193 ARG A C 1
ATOM 1466 O O . ARG A 1 193 ? 9.918 -8.228 -12.272 1.00 93.88 193 ARG A O 1
ATOM 1473 N N . CYS A 1 194 ? 7.689 -7.952 -12.185 1.00 94.00 194 CYS A N 1
ATOM 1474 C CA . CYS A 1 194 ? 7.635 -6.912 -13.215 1.00 94.00 194 CYS A CA 1
ATOM 1475 C C . CYS A 1 194 ? 8.467 -5.681 -12.827 1.00 94.00 194 CYS A C 1
ATOM 1477 O O . CYS A 1 194 ? 9.186 -5.143 -13.673 1.00 94.00 194 CYS A O 1
ATOM 1479 N N . LEU A 1 195 ? 8.387 -5.266 -11.559 1.00 93.56 195 LEU A N 1
ATOM 1480 C CA . LEU A 1 195 ? 9.117 -4.136 -10.989 1.00 93.56 195 LEU A CA 1
ATOM 1481 C C . LEU A 1 195 ? 10.630 -4.344 -11.053 1.00 93.56 195 LEU A C 1
ATOM 1483 O O . LEU A 1 195 ? 11.337 -3.495 -11.595 1.00 93.56 195 LEU A O 1
ATOM 1487 N N . ILE A 1 196 ? 11.114 -5.493 -10.580 1.00 93.38 196 ILE A N 1
ATOM 1488 C CA . ILE A 1 196 ? 12.533 -5.859 -10.629 1.00 93.38 196 ILE A CA 1
ATOM 1489 C C . ILE A 1 196 ? 13.017 -5.872 -12.079 1.00 93.38 196 ILE A C 1
ATOM 1491 O O . ILE A 1 196 ? 13.999 -5.209 -12.399 1.00 93.38 196 ILE A O 1
ATOM 1495 N N . THR A 1 197 ? 12.302 -6.545 -12.987 1.00 91.88 197 THR A N 1
ATOM 1496 C CA . THR A 1 197 ? 12.693 -6.605 -14.404 1.00 91.88 197 THR A CA 1
ATOM 1497 C C . THR A 1 197 ? 12.754 -5.219 -15.051 1.00 91.88 197 THR A C 1
ATOM 1499 O O . THR A 1 197 ? 13.664 -4.948 -15.833 1.00 91.88 197 THR A O 1
ATOM 1502 N N . ALA A 1 198 ? 11.817 -4.321 -14.736 1.00 91.12 198 ALA A N 1
ATOM 1503 C CA . ALA A 1 198 ? 11.838 -2.957 -15.259 1.00 91.12 198 ALA A CA 1
ATOM 1504 C C . ALA A 1 198 ? 13.020 -2.140 -14.707 1.00 91.12 198 ALA A C 1
ATOM 1506 O O . ALA A 1 198 ? 13.638 -1.370 -15.447 1.00 91.12 198 ALA A O 1
ATOM 1507 N N . LEU A 1 199 ? 13.357 -2.319 -13.428 1.00 89.88 199 LEU A N 1
ATOM 1508 C CA . LEU A 1 199 ? 14.454 -1.616 -12.762 1.00 89.88 199 LEU A CA 1
ATOM 1509 C C . LEU A 1 199 ? 15.845 -2.149 -13.160 1.00 89.88 199 LEU A C 1
ATOM 1511 O O . LEU A 1 199 ? 16.797 -1.379 -13.257 1.00 89.88 199 LEU A O 1
ATOM 1515 N N . SER A 1 200 ? 15.967 -3.437 -13.482 1.00 87.12 200 SER A N 1
ATOM 1516 C CA . SER A 1 200 ? 17.243 -4.055 -13.870 1.00 87.12 200 SER A CA 1
ATOM 1517 C C . SER A 1 200 ? 17.725 -3.717 -15.286 1.00 87.12 200 SER A C 1
ATOM 1519 O O . SER A 1 200 ? 18.849 -4.076 -15.628 1.00 87.12 200 SER A O 1
ATOM 1521 N N . LYS A 1 201 ? 16.932 -3.012 -16.110 1.00 74.19 201 LYS A N 1
ATOM 1522 C CA . LYS A 1 201 ? 17.317 -2.661 -17.494 1.00 74.19 201 LYS A CA 1
ATOM 1523 C C . LYS A 1 201 ? 18.609 -1.838 -17.611 1.00 74.19 201 LYS A C 1
ATOM 1525 O O . LYS A 1 201 ? 19.254 -1.913 -18.648 1.00 74.19 201 LYS A O 1
ATOM 1530 N N . ASP A 1 202 ? 19.020 -1.151 -16.544 1.00 70.88 202 ASP A N 1
ATOM 1531 C CA . ASP A 1 202 ? 20.238 -0.323 -16.524 1.00 70.88 202 ASP A CA 1
ATOM 1532 C C . ASP A 1 202 ? 21.393 -0.972 -15.742 1.00 70.88 202 ASP A C 1
ATOM 1534 O O . ASP A 1 202 ? 22.313 -0.290 -15.294 1.00 70.88 202 ASP A O 1
ATOM 1538 N N . GLY A 1 203 ? 21.317 -2.280 -15.470 1.00 72.94 203 GLY A N 1
ATOM 1539 C CA . GLY A 1 203 ? 22.325 -2.999 -14.680 1.00 72.94 203 GLY A CA 1
ATOM 1540 C C . GLY A 1 203 ? 22.349 -2.633 -13.189 1.00 72.94 203 GLY A C 1
ATOM 1541 O O . GLY A 1 203 ? 23.132 -3.196 -12.427 1.00 72.94 203 GLY A O 1
ATOM 1542 N N . GLN A 1 204 ? 21.477 -1.726 -12.738 1.00 76.62 204 GLN A N 1
ATOM 1543 C CA . GLN A 1 204 ? 21.329 -1.402 -11.325 1.00 76.62 204 GLN A CA 1
ATOM 1544 C C . GLN A 1 204 ? 20.541 -2.495 -10.600 1.00 76.62 204 GLN A C 1
ATOM 1546 O O . GLN A 1 204 ? 19.404 -2.822 -10.949 1.00 76.62 204 GLN A O 1
ATOM 1551 N N . LYS A 1 205 ? 21.152 -3.050 -9.552 1.00 80.62 205 LYS A N 1
ATOM 1552 C CA . LYS A 1 205 ? 20.487 -3.989 -8.651 1.00 80.62 205 LYS A CA 1
ATOM 1553 C C . LYS A 1 205 ? 19.572 -3.215 -7.704 1.00 80.62 205 LYS A C 1
ATOM 1555 O O . LYS A 1 205 ? 20.025 -2.314 -7.003 1.00 80.62 205 LYS A O 1
ATOM 1560 N N . VAL A 1 206 ? 18.301 -3.596 -7.670 1.00 84.38 206 VAL A N 1
ATOM 1561 C CA . VAL A 1 206 ? 17.333 -3.096 -6.686 1.00 84.38 206 VAL A CA 1
ATOM 1562 C C . VAL A 1 206 ? 17.597 -3.811 -5.371 1.00 84.38 206 VAL A C 1
ATOM 1564 O O . VAL A 1 206 ? 17.696 -5.041 -5.349 1.00 84.38 206 VAL A O 1
ATOM 1567 N N . ASN A 1 207 ? 17.754 -3.062 -4.281 1.00 89.00 207 ASN A N 1
ATOM 1568 C CA . ASN A 1 207 ? 17.821 -3.681 -2.960 1.00 89.00 207 ASN A CA 1
ATOM 1569 C C . ASN A 1 207 ? 16.403 -3.983 -2.438 1.00 89.00 207 ASN A C 1
ATOM 1571 O O . ASN A 1 207 ? 15.433 -3.336 -2.832 1.00 89.00 207 ASN A O 1
ATOM 1575 N N . SER A 1 208 ? 16.279 -4.962 -1.541 1.00 88.25 208 SER A N 1
ATOM 1576 C CA . SER A 1 208 ? 14.978 -5.411 -1.023 1.00 88.25 208 SER A CA 1
ATOM 1577 C C . SER A 1 208 ? 14.187 -4.300 -0.322 1.00 88.25 208 SER A C 1
ATOM 1579 O O . SER A 1 208 ? 12.968 -4.247 -0.444 1.00 88.25 208 SER A O 1
ATOM 1581 N N . GLY A 1 209 ? 14.867 -3.370 0.356 1.00 91.31 209 GLY A N 1
ATOM 1582 C CA . GLY A 1 209 ? 14.228 -2.225 1.009 1.00 91.31 209 GLY A CA 1
ATOM 1583 C C . GLY A 1 209 ? 13.604 -1.231 0.032 1.00 91.31 209 GLY A C 1
ATOM 1584 O O . GLY A 1 209 ? 12.530 -0.699 0.295 1.00 91.31 209 GLY A O 1
ATOM 1585 N N . GLU A 1 210 ? 14.248 -0.978 -1.104 1.00 91.19 210 GLU A N 1
ATOM 1586 C CA . GLU A 1 210 ? 13.703 -0.133 -2.168 1.00 91.19 210 GLU A CA 1
ATOM 1587 C C . GLU A 1 210 ? 12.488 -0.781 -2.827 1.00 91.19 210 GLU A C 1
ATOM 1589 O O . GLU A 1 210 ? 11.474 -0.109 -3.020 1.00 91.19 210 GLU A O 1
ATOM 1594 N N . GLU A 1 211 ? 12.570 -2.078 -3.126 1.00 93.56 211 GLU A N 1
ATOM 1595 C CA . GLU A 1 211 ? 11.452 -2.848 -3.672 1.00 93.56 211 GLU A CA 1
ATOM 1596 C C . GLU A 1 211 ? 10.243 -2.799 -2.732 1.00 93.56 211 GLU A C 1
ATOM 1598 O O . GLU A 1 211 ? 9.155 -2.393 -3.141 1.00 93.56 211 GLU A O 1
ATOM 1603 N N . ASP A 1 212 ? 10.446 -3.134 -1.456 1.00 94.88 212 ASP A N 1
ATOM 1604 C CA . ASP A 1 212 ? 9.398 -3.123 -0.438 1.00 94.88 212 ASP A CA 1
ATOM 1605 C C . ASP A 1 212 ? 8.745 -1.743 -0.300 1.00 94.88 212 ASP A C 1
ATOM 1607 O O . ASP A 1 212 ? 7.518 -1.631 -0.273 1.00 94.88 212 ASP A O 1
ATOM 1611 N N . ARG A 1 213 ? 9.546 -0.671 -0.295 1.00 94.75 213 ARG A N 1
ATOM 1612 C CA . ARG A 1 213 ? 9.040 0.709 -0.271 1.00 94.75 213 ARG A CA 1
ATOM 1613 C C . ARG A 1 213 ? 8.176 1.031 -1.484 1.00 94.75 213 ARG A C 1
ATOM 1615 O O . ARG A 1 213 ? 7.147 1.677 -1.324 1.00 94.75 213 ARG A O 1
ATOM 1622 N N . MET A 1 214 ? 8.565 0.604 -2.684 1.00 94.94 214 MET A N 1
ATOM 1623 C CA . MET A 1 214 ? 7.772 0.845 -3.894 1.00 94.94 214 MET A CA 1
ATOM 1624 C C . MET A 1 214 ? 6.467 0.046 -3.885 1.00 94.94 214 MET A C 1
ATOM 1626 O O . MET A 1 214 ? 5.420 0.588 -4.231 1.00 94.94 214 MET A O 1
ATOM 1630 N N . VAL A 1 215 ? 6.501 -1.211 -3.442 1.00 95.31 215 VAL A N 1
ATOM 1631 C CA . VAL A 1 215 ? 5.305 -2.060 -3.338 1.00 95.31 215 VAL A CA 1
ATOM 1632 C C . VAL A 1 215 ? 4.313 -1.505 -2.312 1.00 95.31 215 VAL A C 1
ATOM 1634 O O . VAL A 1 215 ? 3.108 -1.538 -2.558 1.00 95.31 215 VAL A O 1
ATOM 1637 N N . LEU A 1 216 ? 4.791 -0.924 -1.205 1.00 95.00 216 LEU A N 1
ATOM 1638 C CA . LEU A 1 216 ? 3.944 -0.245 -0.212 1.00 95.00 216 LEU A CA 1
ATOM 1639 C C . LEU A 1 216 ? 3.174 0.957 -0.772 1.00 95.00 216 LEU A C 1
ATOM 1641 O O . LEU A 1 216 ? 2.127 1.307 -0.234 1.00 95.00 216 LEU A O 1
ATOM 1645 N N . LEU A 1 217 ? 3.676 1.607 -1.824 1.00 95.12 217 LEU A N 1
ATOM 1646 C CA . LEU A 1 217 ? 2.991 2.740 -2.452 1.00 95.12 217 LEU A CA 1
ATOM 1647 C C . LEU A 1 217 ? 1.854 2.301 -3.382 1.00 95.12 217 LEU A C 1
ATOM 1649 O O . LEU A 1 217 ? 1.006 3.120 -3.737 1.00 95.12 217 LEU A O 1
ATOM 1653 N N . ALA A 1 218 ? 1.830 1.036 -3.802 1.00 95.44 218 ALA A N 1
ATOM 1654 C CA . ALA A 1 218 ? 0.858 0.544 -4.764 1.00 95.44 218 ALA A CA 1
ATOM 1655 C C . ALA A 1 218 ? -0.485 0.241 -4.091 1.00 95.44 218 ALA A C 1
ATOM 1657 O O . ALA A 1 218 ? -0.524 -0.404 -3.052 1.00 95.44 218 ALA A O 1
ATOM 1658 N N . GLU A 1 219 ? -1.600 0.689 -4.667 1.00 94.06 219 GLU A N 1
ATOM 1659 C CA . GLU A 1 219 ? -2.934 0.350 -4.152 1.00 94.06 219 GLU A CA 1
ATOM 1660 C C . GLU A 1 219 ? -3.192 -1.158 -4.262 1.00 94.06 219 GLU A C 1
ATOM 1662 O O . GLU A 1 219 ? -2.884 -1.765 -5.295 1.00 94.06 219 GLU A O 1
ATOM 1667 N N . LYS A 1 220 ? -3.790 -1.744 -3.218 1.00 94.06 220 LYS A N 1
ATOM 1668 C CA . LYS A 1 220 ? -4.143 -3.167 -3.177 1.00 94.06 220 LYS A CA 1
ATOM 1669 C C . LYS A 1 220 ? -5.638 -3.393 -2.967 1.00 94.06 220 LYS A C 1
ATOM 1671 O O . LYS A 1 220 ? -6.322 -2.556 -2.377 1.00 94.06 220 LYS A O 1
ATOM 1676 N N . ASN A 1 221 ? -6.153 -4.516 -3.460 1.00 90.62 221 ASN A N 1
ATOM 1677 C CA . ASN A 1 221 ? -7.484 -5.002 -3.093 1.00 90.62 221 ASN A CA 1
ATOM 1678 C C . ASN A 1 221 ? -7.425 -5.833 -1.800 1.00 90.62 221 ASN A C 1
ATOM 1680 O O . ASN A 1 221 ? -6.348 -6.072 -1.252 1.00 90.62 221 ASN A O 1
ATOM 1684 N 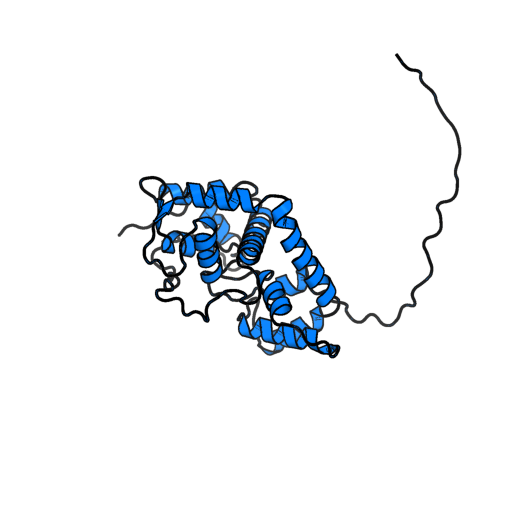N . SER A 1 222 ? -8.581 -6.307 -1.324 1.00 87.94 222 SER A N 1
ATOM 1685 C CA . SER A 1 222 ? -8.691 -7.096 -0.089 1.00 87.94 222 SER A CA 1
ATOM 1686 C C . SER A 1 222 ? -7.826 -8.364 -0.083 1.00 87.94 222 SER A C 1
ATOM 1688 O O . SER A 1 222 ? -7.379 -8.773 0.988 1.00 87.94 222 SER A O 1
ATOM 1690 N N . LEU A 1 223 ? -7.550 -8.941 -1.259 1.00 88.81 223 LEU A N 1
ATOM 1691 C CA . LEU A 1 223 ? -6.731 -10.142 -1.451 1.00 88.81 223 LEU A CA 1
ATOM 1692 C C . LEU A 1 223 ? -5.222 -9.852 -1.523 1.00 88.81 223 LEU A C 1
ATOM 1694 O O . LEU A 1 223 ? -4.427 -10.786 -1.562 1.00 88.81 223 LEU A O 1
ATOM 1698 N N . GLY A 1 224 ? -4.810 -8.580 -1.539 1.00 91.00 224 GLY A N 1
ATOM 1699 C CA . GLY A 1 224 ? -3.403 -8.199 -1.694 1.00 91.00 224 GLY A CA 1
ATOM 1700 C C . GLY A 1 224 ? -2.933 -8.088 -3.142 1.00 91.00 224 GLY A C 1
ATOM 1701 O O . GLY A 1 224 ? -1.740 -7.915 -3.381 1.00 91.00 224 GLY A O 1
ATOM 1702 N N . GLU A 1 225 ? -3.839 -8.148 -4.117 1.00 94.06 225 GLU A N 1
ATOM 1703 C CA . GLU A 1 225 ? -3.485 -7.895 -5.511 1.00 94.06 225 GLU A CA 1
ATOM 1704 C C . GLU A 1 225 ? -3.287 -6.399 -5.739 1.00 94.06 225 GLU A C 1
ATOM 1706 O O . GLU A 1 225 ? -4.023 -5.566 -5.213 1.00 94.06 225 GLU A O 1
ATOM 1711 N N . VAL A 1 226 ? -2.295 -6.062 -6.551 1.00 95.00 226 VAL A N 1
ATOM 1712 C CA . VAL A 1 226 ? -1.837 -4.708 -6.830 1.00 95.00 226 VAL A CA 1
ATOM 1713 C C . VAL A 1 226 ? -2.546 -4.138 -8.056 1.00 95.00 226 VAL A C 1
ATOM 1715 O O . VAL A 1 226 ? -2.546 -4.748 -9.129 1.00 95.00 226 VAL A O 1
ATOM 1718 N N . ARG A 1 227 ? -3.074 -2.914 -7.927 1.00 93.75 227 ARG A N 1
ATOM 1719 C CA . ARG A 1 227 ? -3.664 -2.123 -9.020 1.00 93.75 227 ARG A CA 1
ATOM 1720 C C . ARG A 1 227 ? -2.570 -1.524 -9.909 1.00 93.75 227 ARG A C 1
ATOM 1722 O O . ARG A 1 227 ? -2.291 -0.320 -9.889 1.00 93.75 227 ARG A O 1
ATOM 1729 N N . TRP A 1 228 ? -1.893 -2.378 -10.669 1.00 94.06 228 TRP A N 1
ATOM 1730 C CA . TRP A 1 228 ? -0.605 -2.057 -11.292 1.00 94.06 228 TRP A CA 1
ATOM 1731 C C . TRP A 1 228 ? -0.673 -0.918 -12.317 1.00 94.06 228 TRP A C 1
ATOM 1733 O O . TRP A 1 228 ? 0.255 -0.116 -12.393 1.00 94.06 228 TRP A O 1
ATOM 1743 N N . ARG A 1 229 ? -1.770 -0.788 -13.077 1.00 92.38 229 ARG A N 1
ATOM 1744 C CA . ARG A 1 229 ? -1.918 0.288 -14.081 1.00 92.38 229 ARG A CA 1
ATOM 1745 C C . ARG A 1 229 ? -1.899 1.668 -13.439 1.00 92.38 229 ARG A C 1
ATOM 1747 O O . ARG A 1 229 ? -1.239 2.579 -13.934 1.00 92.38 229 ARG A O 1
ATOM 1754 N N . ARG A 1 230 ? -2.591 1.805 -12.305 1.00 91.69 230 ARG A N 1
ATOM 1755 C CA . ARG A 1 230 ? -2.634 3.048 -11.532 1.00 91.69 230 ARG A CA 1
ATOM 1756 C C . ARG A 1 230 ? -1.276 3.363 -10.915 1.00 91.69 230 ARG A C 1
ATOM 1758 O O . ARG A 1 230 ? -0.864 4.518 -10.927 1.00 91.69 230 ARG A O 1
ATOM 1765 N N . PHE A 1 231 ? -0.556 2.340 -10.455 1.00 94.44 231 PHE A N 1
ATOM 1766 C CA . PHE A 1 231 ? 0.821 2.499 -9.991 1.00 94.44 231 PHE A CA 1
ATOM 1767 C C . PHE A 1 231 ? 1.747 3.012 -11.103 1.00 94.44 231 PHE A C 1
ATOM 1769 O O . PHE A 1 231 ? 2.453 3.999 -10.903 1.00 94.44 231 PHE A O 1
ATOM 1776 N N . VAL A 1 232 ? 1.709 2.391 -12.287 1.00 93.81 232 VAL A N 1
ATOM 1777 C CA . VAL A 1 232 ? 2.491 2.834 -13.453 1.00 93.81 232 VAL A CA 1
ATOM 1778 C C . VAL A 1 232 ? 2.162 4.285 -13.783 1.00 93.81 232 VAL A C 1
ATOM 1780 O O . VAL A 1 232 ? 3.067 5.104 -13.840 1.00 93.81 232 VAL A O 1
ATOM 1783 N N . PHE A 1 233 ? 0.881 4.637 -13.901 1.00 91.38 233 PHE A N 1
ATOM 1784 C CA . PHE A 1 233 ? 0.465 6.011 -14.190 1.00 91.38 233 PHE A CA 1
ATOM 1785 C C . PHE A 1 233 ? 0.977 7.032 -13.157 1.00 91.38 233 PHE A C 1
ATOM 1787 O O . PHE A 1 233 ? 1.372 8.138 -13.519 1.00 91.38 233 PHE A O 1
ATOM 1794 N N . ALA A 1 234 ? 0.989 6.671 -11.872 1.00 91.12 234 ALA A N 1
ATOM 1795 C CA . ALA A 1 234 ? 1.381 7.578 -10.797 1.00 91.12 234 ALA A CA 1
ATOM 1796 C C . ALA A 1 234 ? 2.903 7.771 -10.663 1.00 91.12 234 ALA A C 1
ATOM 1798 O O . ALA A 1 234 ? 3.342 8.859 -10.272 1.00 91.12 234 ALA A O 1
ATOM 1799 N N . TYR A 1 235 ? 3.694 6.731 -10.943 1.00 94.06 235 TYR A N 1
ATOM 1800 C CA . TYR A 1 235 ? 5.122 6.697 -10.599 1.00 94.06 235 TYR A CA 1
ATOM 1801 C C . TYR A 1 235 ? 6.057 6.446 -11.780 1.00 94.06 235 TYR A C 1
ATOM 1803 O O . TYR A 1 235 ? 7.212 6.851 -11.719 1.00 94.06 235 TYR A O 1
ATOM 1811 N N . ALA A 1 236 ? 5.588 5.806 -12.847 1.00 90.25 236 ALA A N 1
ATOM 1812 C CA . ALA A 1 236 ? 6.413 5.417 -13.979 1.00 90.25 236 ALA A CA 1
ATOM 1813 C C . ALA A 1 236 ? 5.975 6.178 -15.234 1.00 90.25 236 ALA A C 1
ATOM 1815 O O . ALA A 1 236 ? 4.973 5.851 -15.872 1.00 90.25 236 ALA A O 1
ATOM 1816 N N . SER A 1 237 ? 6.735 7.206 -15.612 1.00 83.69 237 SER A N 1
ATOM 1817 C CA . SER A 1 237 ? 6.417 7.974 -16.814 1.00 83.69 237 SER A CA 1
ATOM 1818 C C . SER A 1 237 ? 6.492 7.080 -18.063 1.00 83.69 237 SER A C 1
ATOM 1820 O O . SER A 1 237 ? 7.408 6.269 -18.245 1.00 83.69 237 SER A O 1
ATOM 1822 N N . MET A 1 238 ? 5.495 7.217 -18.937 1.00 75.19 238 MET A N 1
ATOM 1823 C CA . MET A 1 238 ? 5.483 6.607 -20.264 1.00 75.19 238 MET A CA 1
ATOM 1824 C C . MET A 1 238 ? 6.239 7.543 -21.207 1.00 75.19 238 MET A C 1
ATOM 1826 O O . MET A 1 238 ? 5.629 8.275 -21.984 1.00 75.19 238 MET A O 1
ATOM 1830 N N . ARG A 1 239 ? 7.574 7.583 -21.124 1.00 65.75 239 ARG A N 1
ATOM 1831 C CA . ARG A 1 239 ? 8.358 8.214 -22.193 1.00 65.75 239 ARG A CA 1
ATOM 1832 C C . ARG A 1 239 ? 8.250 7.317 -23.422 1.00 65.75 239 ARG A C 1
ATOM 1834 O O . ARG A 1 239 ? 9.031 6.388 -23.595 1.00 65.75 239 ARG A O 1
ATOM 1841 N N . VAL A 1 240 ? 7.222 7.553 -24.237 1.00 53.94 240 VAL A N 1
ATOM 1842 C CA . VAL A 1 240 ? 7.169 7.035 -25.605 1.00 53.94 240 VAL A CA 1
ATOM 1843 C C . VAL A 1 240 ? 8.404 7.604 -26.281 1.00 53.94 240 VAL A C 1
ATOM 1845 O O . VAL A 1 240 ? 8.603 8.815 -26.223 1.00 53.94 240 VAL A O 1
ATOM 1848 N N . GLY A 1 241 ? 9.272 6.740 -26.806 1.00 52.19 241 GLY A N 1
ATOM 1849 C CA . GLY A 1 241 ? 10.526 7.140 -27.434 1.00 52.19 241 GLY A CA 1
ATOM 1850 C C . GLY A 1 241 ? 10.277 8.155 -28.544 1.00 52.19 241 GLY A C 1
ATOM 1851 O O . GLY A 1 241 ? 10.024 7.787 -29.686 1.00 52.19 241 GLY A O 1
ATOM 1852 N N . GLY A 1 242 ? 10.327 9.436 -28.191 1.00 43.88 242 GLY A N 1
ATOM 1853 C CA . GLY A 1 242 ? 10.448 10.530 -29.126 1.00 43.88 242 GLY A CA 1
ATOM 1854 C C . GLY A 1 242 ? 11.876 10.510 -29.635 1.00 43.88 242 GLY A C 1
ATOM 1855 O O . GLY A 1 242 ? 12.818 10.658 -28.858 1.00 43.88 242 GLY A O 1
ATOM 1856 N N . SER A 1 243 ? 12.011 10.271 -30.936 1.00 43.28 243 SER A N 1
ATOM 1857 C CA . SER A 1 243 ? 13.226 10.521 -31.703 1.00 43.28 243 SER A CA 1
ATOM 1858 C C . SER A 1 243 ? 13.847 11.870 -31.314 1.00 43.28 243 SER A C 1
ATOM 1860 O O . SER A 1 243 ? 13.129 12.824 -31.013 1.00 43.28 243 SER A O 1
ATOM 1862 N N . GLY A 1 244 ? 15.179 11.918 -31.286 1.00 48.19 244 GLY A N 1
ATOM 1863 C CA . GLY A 1 244 ? 15.977 12.996 -30.712 1.00 48.19 244 GLY A CA 1
ATOM 1864 C C . GLY A 1 244 ? 15.534 14.411 -31.092 1.00 48.19 244 GLY A C 1
ATOM 1865 O O . GLY A 1 244 ? 15.517 14.788 -32.258 1.00 48.19 244 GLY A O 1
ATOM 1866 N N . GLY A 1 245 ? 15.264 15.216 -30.066 1.00 36.09 245 GLY A N 1
ATOM 1867 C CA . GLY A 1 245 ? 15.317 16.670 -30.122 1.00 36.09 245 GLY A CA 1
ATOM 1868 C C . GLY A 1 245 ? 16.404 17.132 -29.159 1.00 36.09 245 GLY A C 1
ATOM 1869 O O . GLY A 1 245 ? 16.301 16.918 -27.954 1.00 36.09 245 GLY A O 1
ATOM 1870 N N . THR A 1 246 ? 17.474 17.700 -29.700 1.00 36.88 246 THR A N 1
ATOM 1871 C CA . THR A 1 246 ? 18.580 18.347 -28.979 1.00 36.88 246 THR A CA 1
ATOM 1872 C C . THR A 1 246 ? 18.098 19.295 -27.868 1.00 36.88 246 THR A C 1
ATOM 1874 O O . THR A 1 246 ? 17.119 20.013 -28.079 1.00 36.88 246 THR A O 1
ATOM 1877 N N . PRO A 1 247 ? 18.792 19.378 -26.715 1.00 43.03 247 PRO A N 1
ATOM 1878 C CA . PRO A 1 247 ? 18.459 20.336 -25.667 1.00 43.03 247 PRO A CA 1
ATOM 1879 C C . PRO A 1 247 ? 18.857 21.751 -26.113 1.00 43.03 247 PRO A C 1
ATOM 1881 O O . PRO A 1 247 ? 20.028 22.126 -26.089 1.00 43.03 247 PRO A O 1
ATOM 1884 N N . GLY A 1 248 ? 17.873 22.534 -26.553 1.00 33.53 248 GLY A N 1
ATOM 1885 C CA . GLY A 1 248 ? 18.028 23.958 -26.839 1.00 33.53 248 GLY A CA 1
ATOM 1886 C C . GLY A 1 248 ? 18.076 24.783 -25.551 1.00 33.53 248 GLY A C 1
ATOM 1887 O O . GLY A 1 248 ? 17.064 24.938 -24.880 1.00 33.53 248 GLY A O 1
ATOM 1888 N N . THR A 1 249 ? 19.280 25.255 -25.223 1.00 40.34 249 THR A N 1
ATOM 1889 C CA . THR A 1 249 ? 19.643 26.546 -24.598 1.00 40.34 249 THR A CA 1
ATOM 1890 C C . THR A 1 249 ? 18.665 27.242 -23.632 1.00 40.34 249 THR A C 1
ATOM 1892 O O . THR A 1 249 ? 17.622 27.740 -24.036 1.00 40.34 249 THR A O 1
ATOM 1895 N N . SER A 1 250 ? 19.141 27.362 -22.384 1.00 39.72 250 SER A N 1
ATOM 1896 C CA . SER A 1 250 ? 18.965 28.392 -21.338 1.00 39.72 250 SER A CA 1
ATOM 1897 C C . SER A 1 250 ? 17.755 29.350 -21.357 1.00 39.72 250 SER A C 1
ATOM 1899 O O . SER A 1 250 ? 17.496 30.008 -22.362 1.00 39.72 250 SER A O 1
ATOM 1901 N N . PRO A 1 251 ? 17.106 29.591 -20.196 1.00 39.94 251 PRO A N 1
ATOM 1902 C CA . PRO A 1 251 ? 16.081 30.620 -20.078 1.00 39.94 251 PRO A CA 1
ATOM 1903 C C . PRO A 1 251 ? 16.706 32.020 -20.170 1.00 39.94 251 PRO A C 1
ATOM 1905 O O . PRO A 1 251 ? 17.597 32.382 -19.398 1.00 39.94 251 PRO A O 1
ATOM 1908 N N . ALA A 1 252 ? 16.221 32.811 -21.127 1.00 35.75 252 ALA A N 1
ATOM 1909 C CA . ALA A 1 252 ? 16.546 34.221 -21.255 1.00 35.75 252 ALA A CA 1
ATOM 1910 C C . ALA A 1 252 ? 16.022 35.012 -20.042 1.00 35.75 252 ALA A C 1
ATOM 1912 O O . ALA A 1 252 ? 14.876 34.869 -19.616 1.00 35.75 252 ALA A O 1
ATOM 1913 N N . LYS A 1 253 ? 16.903 35.854 -19.501 1.00 36.09 253 LYS A N 1
ATOM 1914 C CA . LYS A 1 253 ? 16.652 36.868 -18.472 1.00 36.09 253 LYS A CA 1
ATOM 1915 C C . LYS A 1 253 ? 15.502 37.795 -18.916 1.00 36.09 253 LYS A C 1
ATOM 1917 O O . LYS A 1 253 ? 15.558 38.266 -20.053 1.00 36.09 253 LYS A O 1
ATOM 1922 N N . PRO A 1 254 ? 14.496 38.102 -18.073 1.00 35.91 254 PRO A N 1
ATOM 1923 C CA . PRO A 1 254 ? 13.477 39.071 -18.445 1.00 35.91 254 PRO A CA 1
ATOM 1924 C C . PRO A 1 254 ? 14.104 40.460 -18.529 1.00 35.91 254 PRO A C 1
ATOM 1926 O O . PRO A 1 254 ? 14.820 40.892 -17.620 1.00 35.91 254 PRO A O 1
ATOM 1929 N N . ALA A 1 255 ? 13.854 41.115 -19.658 1.00 36.72 255 ALA A N 1
ATOM 1930 C CA . ALA A 1 255 ? 14.259 42.475 -19.928 1.00 36.72 255 ALA A CA 1
ATOM 1931 C C . ALA A 1 255 ? 13.476 43.462 -19.056 1.00 36.72 255 ALA A C 1
ATOM 1933 O O . ALA A 1 255 ? 12.285 43.306 -18.792 1.00 36.72 255 ALA A O 1
ATOM 1934 N N . ASP A 1 256 ? 14.228 44.469 -18.644 1.00 40.22 256 ASP A N 1
ATOM 1935 C CA . ASP A 1 256 ? 13.831 45.717 -18.025 1.00 40.22 256 ASP A CA 1
ATOM 1936 C C . ASP A 1 256 ? 12.702 46.413 -18.805 1.00 40.22 256 ASP A C 1
ATOM 1938 O O . ASP A 1 256 ? 12.797 46.620 -20.016 1.00 40.22 256 ASP A O 1
ATOM 1942 N N . ALA A 1 257 ? 11.641 46.781 -18.091 1.00 37.66 257 ALA A N 1
ATOM 1943 C CA . ALA A 1 257 ? 10.644 47.739 -18.540 1.00 37.66 257 ALA A CA 1
ATOM 1944 C C . ALA A 1 257 ? 10.210 48.583 -17.333 1.00 37.66 257 ALA A C 1
ATOM 1946 O O . ALA A 1 257 ? 9.236 48.276 -16.644 1.00 37.66 257 ALA A O 1
ATOM 1947 N N . GLY A 1 258 ? 10.937 49.675 -17.079 1.00 34.62 258 GLY A N 1
ATOM 1948 C CA . GLY A 1 258 ? 10.328 50.871 -16.488 1.00 34.62 258 GLY A CA 1
ATOM 1949 C C . GLY A 1 258 ? 9.146 51.332 -17.364 1.00 34.62 258 GLY A C 1
ATOM 1950 O O . GLY A 1 258 ? 9.101 51.043 -18.553 1.00 34.62 258 GLY A O 1
ATOM 1951 N N . ARG A 1 259 ? 8.161 52.097 -16.894 1.00 37.75 259 ARG A N 1
ATOM 1952 C CA . ARG A 1 259 ? 8.182 53.138 -15.863 1.00 37.75 259 ARG A CA 1
ATOM 1953 C C . ARG A 1 259 ? 6.743 53.679 -15.705 1.00 37.75 259 ARG A C 1
ATOM 1955 O O . ARG A 1 259 ? 5.962 53.583 -16.645 1.00 37.75 259 ARG A O 1
ATOM 1962 N N . HIS A 1 260 ? 6.501 54.369 -14.584 1.00 38.72 260 HIS A N 1
ATOM 1963 C CA . HIS A 1 260 ? 5.339 55.215 -14.234 1.00 38.72 260 HIS A CA 1
ATOM 1964 C C . HIS A 1 260 ? 4.091 54.452 -13.756 1.00 38.72 260 HIS A C 1
ATOM 1966 O O . HIS A 1 260 ? 3.551 53.628 -14.470 1.00 38.72 260 HIS A O 1
ATOM 1972 N N . GLY A 1 261 ? 3.540 54.662 -12.563 1.00 33.84 261 GLY A N 1
ATOM 1973 C CA . GLY A 1 261 ? 3.703 55.712 -11.563 1.00 33.84 261 GLY A CA 1
ATOM 1974 C C . GLY A 1 261 ? 2.306 56.031 -11.033 1.00 33.84 261 GLY A C 1
ATOM 1975 O O . GLY A 1 261 ? 1.419 56.259 -11.842 1.00 33.84 261 GLY A O 1
ATOM 1976 N N . LEU A 1 262 ? 2.113 56.007 -9.714 1.00 40.16 262 LEU A N 1
ATOM 1977 C CA . LEU A 1 262 ? 1.252 56.929 -8.966 1.00 40.16 262 LEU A CA 1
ATOM 1978 C C . LEU A 1 262 ? 1.349 56.587 -7.478 1.00 40.16 262 LEU A C 1
ATOM 1980 O O . LEU A 1 262 ? 1.028 55.485 -7.039 1.00 40.16 262 LEU A O 1
ATOM 1984 N N . ALA A 1 263 ? 1.860 57.563 -6.740 1.00 44.97 263 ALA A N 1
ATOM 1985 C CA . ALA A 1 263 ? 1.816 57.638 -5.297 1.00 44.97 263 ALA A CA 1
ATOM 1986 C C . ALA A 1 263 ? 0.380 57.914 -4.835 1.00 44.97 263 ALA A C 1
ATOM 1988 O O . ALA A 1 263 ? -0.297 58.731 -5.456 1.00 44.97 263 ALA A O 1
ATOM 1989 N N . VAL A 1 264 ? -0.026 57.312 -3.717 1.00 44.84 264 VAL A N 1
ATOM 1990 C CA . VAL A 1 264 ? -0.906 57.957 -2.734 1.00 44.84 264 VAL A CA 1
ATOM 1991 C C . VAL A 1 264 ? -0.397 57.573 -1.344 1.00 44.84 264 VAL A C 1
ATOM 1993 O O . VAL A 1 264 ? -0.026 56.426 -1.099 1.00 44.84 264 VAL A O 1
ATOM 1996 N N . GLU A 1 265 ? -0.294 58.602 -0.513 1.00 44.72 265 GLU A N 1
ATOM 1997 C CA . GLU A 1 265 ? 0.301 58.675 0.815 1.00 44.72 265 GLU A CA 1
ATOM 1998 C C . GLU A 1 265 ? -0.416 57.861 1.902 1.00 44.72 265 GLU A C 1
ATOM 2000 O O . GLU A 1 265 ? -1.517 57.343 1.733 1.00 44.72 265 GLU A O 1
ATOM 2005 N N . ALA A 1 266 ? 0.291 57.775 3.027 1.00 40.78 266 ALA A N 1
ATOM 2006 C CA . ALA A 1 266 ? -0.073 57.165 4.292 1.00 40.78 266 ALA A CA 1
ATOM 2007 C C . ALA A 1 266 ? -1.103 57.971 5.116 1.00 40.78 266 ALA A C 1
ATOM 2009 O O . ALA A 1 266 ? -1.325 59.150 4.851 1.00 40.78 266 ALA A O 1
ATOM 2010 N N . ALA A 1 267 ? -1.540 57.315 6.203 1.00 44.00 267 ALA A N 1
ATOM 2011 C CA . ALA A 1 267 ? -2.314 57.781 7.367 1.00 44.00 267 ALA A CA 1
ATOM 2012 C C . ALA A 1 267 ? -3.842 57.646 7.275 1.00 44.00 267 ALA A C 1
ATOM 2014 O O . ALA A 1 267 ? -4.482 58.341 6.461 1.00 44.00 267 ALA A O 1
#

Radius of gyration: 23.25 Å; chains: 1; bounding box: 53×76×56 Å

Foldseek 3Di:
DDFDQDPPVLVCLLCVPPPPDDDDPDPPRVPPDPQDPQCLDDDPVLDQLVLDPLLLLLLLLLVLLQVQCVVVVVPPCPVVSVVSVCVVDDPQKDWLSVQLSSVQSSQSLDASSSSLSNQCVQQVNDSNDPRDIGRVVSSVVSSVVSPDPVNVVVLVVLLVLLQVQQEQLLVQLVVQVVVVVDDQWAALVSSLVSVQRSNPPVVDHDDSNNSSSLLSNFGAHHHRTGRVNVSSVRRHDNPPDDDDDDDDDDDDDDDDDDDDDDDDDDD

Organism: NCBI:txid327968

Sequence (267 aa):
GDGFFLPHTLLAILRAESECTADAAARVIVTELPLPKSPSSREPSELIAPAVPRPLVADAILARLRDRLSFAKLHGKLPELVGLFGIAGREGTVRRNVLVSILALARLGISALEADELVCYLCGVKAAAGDVCVKLADFYRGVQRAGSPEDWLPVWQMRQLARQRLDGRGAALTANASTLRCGEWLSERDFRRCLITALSKDGQKVNSGEEDRMVLLAEKNSLGEVRWRRFVFAYASMRVGGSGGTPGTSPAKPADAGRHGLAVEAA

Secondary structure (DSSP, 8-state):
-------HHHHHHHHTT--S---------GGGS-PPPP-SS--GGG-SSTTS-HHHHHHHHHHHHHHHHHHTT-TT-HHHHHHHHHTTSGGGEEEHHHHHHHHHHTTSS--HHHHHHHHHHHHT--TT--SPEEEHHHHHHHHHHTTSHHHHHHHHHHHHHHHHHHTT-HHHHHHHHHHTT--SEE-HHHHHHHHHHHHGGGSPPPPHHHHHHHHHHS-B-TT--EEHHHHHHHHS--------------PPPPPP-----------

pLDDT: mean 71.06, std 21.71, range [27.44, 95.94]